Protein AF-0000000084677369 (afdb_homodimer)

pLDDT: mean 95.91, std 7.76, range [37.34, 98.88]

Radius of gyration: 26.91 Å; Cα contacts (8 Å, |Δi|>4): 347; chains: 2; bounding box: 30×86×52 Å

Solvent-accessible surface area (backbone atoms only — not comparable to full-atom values): 13510 Å² total; per-residue (Å²): 122,86,65,48,60,48,53,46,46,30,50,51,17,50,53,50,42,70,38,45,61,48,44,35,48,37,51,45,49,51,31,48,51,42,20,50,52,32,35,49,55,16,48,47,44,45,52,39,46,55,26,49,76,70,73,38,79,39,80,67,41,28,60,52,42,37,50,50,23,71,41,31,37,81,62,42,10,91,40,65,34,57,65,56,25,44,51,52,19,49,56,43,47,73,39,18,64,54,48,53,48,50,66,59,43,70,74,40,56,70,70,58,35,51,49,47,46,50,44,35,48,49,18,20,47,31,23,38,50,34,18,51,46,49,63,71,48,99,122,85,66,50,58,47,54,46,46,29,50,50,19,49,52,51,40,71,38,44,62,47,44,34,49,37,51,45,49,52,31,48,52,41,20,48,53,32,35,48,54,17,49,47,44,44,51,37,45,54,25,49,75,69,73,38,80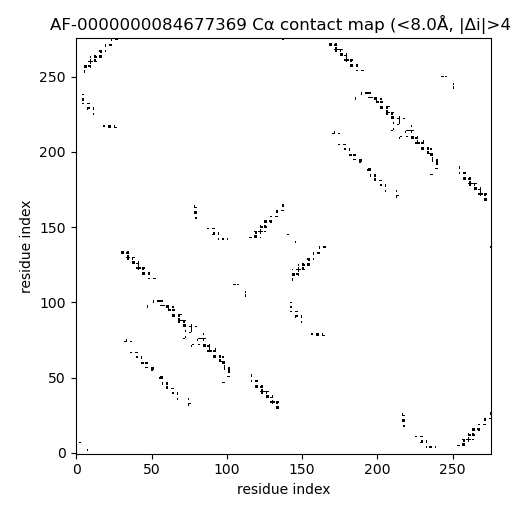,39,80,66,41,29,61,52,42,36,52,50,23,71,40,31,37,80,62,40,10,90,39,66,34,56,64,56,24,45,52,51,18,50,56,43,49,74,39,19,64,53,49,53,50,51,67,58,42,71,74,40,56,69,69,56,36,51,49,48,46,50,45,36,50,48,18,21,46,31,24,40,52,33,18,53,46,48,63,70,49,99

Structure (mmCIF, N/CA/C/O backbone):
data_AF-0000000084677369-model_v1
#
loop_
_entity.id
_entity.type
_entity.pdbx_description
1 polymer 'Chemotaxis protein'
#
loop_
_atom_site.group_PDB
_atom_site.id
_atom_site.type_symbol
_atom_site.label_atom_id
_atom_site.label_alt_id
_atom_site.label_comp_id
_atom_site.label_asym_id
_atom_site.label_entity_id
_atom_site.label_seq_id
_atom_site.pdbx_PDB_ins_code
_atom_site.Cartn_x
_atom_site.Cartn_y
_atom_site.Cartn_z
_atom_site.occupancy
_atom_site.B_iso_or_equiv
_atom_site.auth_seq_id
_atom_site.auth_comp_id
_atom_site.auth_asym_id
_atom_site.auth_atom_id
_atom_site.pdbx_PDB_model_num
ATOM 1 N N . MET A 1 1 ? 14.062 -25.891 -25.203 1 37.44 1 MET A N 1
ATOM 2 C CA . MET A 1 1 ? 13.031 -26.922 -25.281 1 37.44 1 MET A CA 1
ATOM 3 C C . MET A 1 1 ? 11.75 -26.453 -24.594 1 37.44 1 MET A C 1
ATOM 5 O O . MET A 1 1 ? 11.805 -25.672 -23.641 1 37.44 1 MET A O 1
ATOM 9 N N . PRO A 1 2 ? 10.695 -26.234 -25.297 1 44.97 2 PRO A N 1
ATOM 10 C CA . PRO A 1 2 ? 9.508 -25.547 -24.781 1 44.97 2 PRO A CA 1
ATOM 11 C C . PRO A 1 2 ? 9.227 -25.875 -23.312 1 44.97 2 PRO A C 1
ATOM 13 O O . PRO A 1 2 ? 9.133 -27.047 -22.938 1 44.97 2 PRO A O 1
ATOM 16 N N . THR A 1 3 ? 9.711 -25.125 -22.359 1 59.72 3 THR A N 1
ATOM 17 C CA . THR A 1 3 ? 9.617 -25.484 -20.938 1 59.72 3 THR A CA 1
ATOM 18 C C . THR A 1 3 ? 8.203 -25.938 -20.578 1 59.72 3 THR A C 1
ATOM 20 O O . THR A 1 3 ? 7.23 -25.297 -20.969 1 59.72 3 THR A O 1
ATOM 23 N N . GLY A 1 4 ? 8.023 -27.281 -20.469 1 88.94 4 GLY A N 1
ATOM 24 C CA . GLY A 1 4 ? 6.742 -27.906 -20.156 1 88.94 4 GLY A CA 1
ATOM 25 C C . GLY A 1 4 ? 5.93 -27.109 -19.156 1 88.94 4 GLY A C 1
ATOM 26 O O . GLY A 1 4 ? 6.465 -26.25 -18.453 1 88.94 4 GLY A O 1
ATOM 27 N N . ILE A 1 5 ? 4.676 -27.031 -19.312 1 96.62 5 ILE A N 1
ATOM 28 C CA . ILE A 1 5 ? 3.715 -26.359 -18.438 1 96.62 5 ILE A CA 1
ATOM 29 C C . ILE A 1 5 ? 4.191 -26.422 -17 1 96.62 5 ILE A C 1
ATOM 31 O O . ILE A 1 5 ? 4.23 -25.406 -16.297 1 96.62 5 ILE A O 1
ATOM 35 N N . VAL A 1 6 ? 4.73 -27.484 -16.578 1 97.06 6 VAL A N 1
ATOM 36 C CA . VAL A 1 6 ? 5.133 -27.719 -15.203 1 97.06 6 VAL A CA 1
ATOM 37 C C . VAL A 1 6 ? 6.367 -26.875 -14.867 1 97.06 6 VAL A C 1
ATOM 39 O O . VAL A 1 6 ? 6.395 -26.188 -13.852 1 97.06 6 VAL A O 1
ATOM 42 N N . ASP A 1 7 ? 7.293 -26.953 -15.75 1 96.06 7 ASP A N 1
ATOM 43 C CA . ASP A 1 7 ? 8.523 -26.203 -15.539 1 96.06 7 ASP A CA 1
ATOM 44 C C . ASP A 1 7 ? 8.258 -24.703 -15.516 1 96.06 7 ASP A C 1
ATOM 46 O O . ASP A 1 7 ? 8.852 -23.969 -14.727 1 96.06 7 ASP A O 1
ATOM 50 N N . ALA A 1 8 ? 7.422 -24.234 -16.375 1 96.56 8 ALA A N 1
ATOM 51 C CA . ALA A 1 8 ? 7.098 -22.812 -16.438 1 96.56 8 ALA A CA 1
ATOM 52 C C . ALA A 1 8 ? 6.41 -22.344 -15.164 1 96.56 8 ALA A C 1
ATOM 54 O O . ALA A 1 8 ? 6.715 -21.266 -14.656 1 96.56 8 ALA A O 1
ATOM 55 N N . LEU A 1 9 ? 5.527 -23.141 -14.641 1 98.19 9 LEU A N 1
ATOM 56 C CA . LEU A 1 9 ? 4.84 -22.781 -13.406 1 98.19 9 LEU A CA 1
ATOM 57 C C . LEU A 1 9 ? 5.816 -22.734 -12.234 1 98.19 9 LEU A C 1
ATOM 59 O O . LEU A 1 9 ? 5.75 -21.828 -11.398 1 98.19 9 LEU A O 1
ATOM 63 N N . PHE A 1 10 ? 6.684 -23.688 -12.273 1 98.12 10 PHE A N 1
ATOM 64 C CA . PHE A 1 10 ? 7.707 -23.688 -11.234 1 98.12 10 PHE A CA 1
ATOM 65 C C . PHE A 1 10 ? 8.57 -22.438 -11.328 1 98.12 10 PHE A C 1
ATOM 67 O O . PHE A 1 10 ? 8.883 -21.797 -10.312 1 98.12 10 PHE A O 1
ATOM 74 N N . LYS A 1 11 ? 8.914 -22.062 -12.508 1 97.88 11 LYS A N 1
ATOM 75 C CA . LYS A 1 11 ? 9.75 -20.875 -12.734 1 97.88 11 LYS A CA 1
ATOM 76 C C . LYS A 1 11 ? 9.047 -19.609 -12.266 1 97.88 11 LYS A C 1
ATOM 78 O O . LYS A 1 11 ? 9.656 -18.75 -11.633 1 97.88 11 LYS A O 1
ATOM 83 N N . VAL A 1 12 ? 7.801 -19.453 -12.555 1 98.19 12 VAL A N 1
ATOM 84 C CA . VAL A 1 12 ? 7.055 -18.281 -12.125 1 98.19 12 VAL A CA 1
ATOM 85 C C . VAL A 1 12 ? 6.938 -18.266 -10.602 1 98.19 12 VAL A C 1
ATOM 87 O O . VAL A 1 12 ? 7.137 -17.219 -9.969 1 98.19 12 VAL A O 1
ATOM 90 N N . GLY A 1 13 ? 6.613 -19.438 -10.016 1 98.38 13 GLY A N 1
ATOM 91 C CA . GLY A 1 13 ? 6.574 -19.531 -8.562 1 98.38 13 GLY A CA 1
ATOM 92 C C . GLY A 1 13 ? 7.891 -19.156 -7.906 1 98.38 13 GLY A C 1
ATOM 93 O O . GLY A 1 13 ? 7.91 -18.406 -6.918 1 98.38 13 GLY A O 1
ATOM 94 N N . SER A 1 14 ? 8.938 -19.641 -8.516 1 98.5 14 SER A N 1
ATOM 95 C CA . SER A 1 14 ? 10.266 -19.344 -7.992 1 98.5 14 SER A CA 1
ATOM 96 C C . SER A 1 14 ? 10.586 -17.859 -8.102 1 98.5 14 SER A C 1
ATOM 98 O O . SER A 1 14 ? 11.141 -17.266 -7.172 1 98.5 14 SER A O 1
ATOM 100 N N . ALA A 1 15 ? 10.258 -17.312 -9.18 1 98.25 15 ALA A N 1
ATOM 101 C CA . ALA A 1 15 ? 10.5 -15.883 -9.391 1 98.25 15 ALA A CA 1
ATOM 102 C C . ALA A 1 15 ? 9.742 -15.039 -8.367 1 98.25 15 ALA A C 1
ATOM 104 O O . ALA A 1 15 ? 10.297 -14.102 -7.793 1 98.25 15 ALA A O 1
ATOM 105 N N . LEU A 1 16 ? 8.523 -15.406 -8.109 1 98.31 16 LEU A N 1
ATOM 106 C CA . LEU A 1 16 ? 7.719 -14.664 -7.152 1 98.31 16 LEU A CA 1
ATOM 107 C C . LEU A 1 16 ? 8.25 -14.844 -5.738 1 98.31 16 LEU A C 1
ATOM 109 O O . LEU A 1 16 ? 8.297 -13.883 -4.961 1 98.31 16 LEU A O 1
ATOM 113 N N . PHE A 1 17 ? 8.68 -16.016 -5.469 1 98.38 17 PHE A N 1
ATOM 114 C CA . PHE A 1 17 ? 9.258 -16.25 -4.152 1 98.38 17 PHE A CA 1
ATOM 115 C C . PHE A 1 17 ? 10.523 -15.43 -3.961 1 98.38 17 PHE A C 1
ATOM 117 O O . PHE A 1 17 ? 10.758 -14.875 -2.885 1 98.38 17 PHE A O 1
ATOM 124 N N . ASP A 1 18 ? 11.273 -15.336 -5.012 1 97.88 18 ASP A N 1
ATOM 125 C CA . ASP A 1 18 ? 12.508 -14.555 -4.957 1 97.88 18 ASP A CA 1
ATOM 126 C C . ASP A 1 18 ? 12.219 -13.07 -4.789 1 97.88 18 ASP A C 1
ATOM 128 O O . ASP A 1 18 ? 13.055 -12.312 -4.285 1 97.88 18 ASP A O 1
ATOM 132 N N . LEU A 1 19 ? 11.023 -12.633 -5.184 1 97.44 19 LEU A N 1
ATOM 133 C CA . LEU A 1 19 ? 10.633 -11.227 -5.117 1 97.44 19 LEU A CA 1
ATOM 134 C C . LEU A 1 19 ? 9.969 -10.906 -3.785 1 97.44 19 LEU A C 1
ATOM 136 O O . LEU A 1 19 ? 9.461 -9.797 -3.588 1 97.44 19 LEU A O 1
ATOM 140 N N . ARG A 1 20 ? 9.961 -11.805 -2.865 1 95.5 20 ARG A N 1
ATOM 141 C CA . ARG A 1 20 ? 9.203 -11.641 -1.634 1 95.5 20 ARG A CA 1
ATOM 142 C C . ARG A 1 20 ? 9.711 -10.453 -0.825 1 95.5 20 ARG A C 1
ATOM 144 O O . ARG A 1 20 ? 8.922 -9.727 -0.213 1 95.5 20 ARG A O 1
ATOM 151 N N . ASN A 1 21 ? 11.023 -10.242 -0.908 1 94.44 21 ASN A N 1
ATOM 152 C CA . ASN A 1 21 ? 11.57 -9.094 -0.193 1 94.44 21 ASN A CA 1
ATOM 153 C C . ASN A 1 21 ? 11.195 -7.781 -0.872 1 94.44 21 ASN A C 1
ATOM 155 O O . ASN A 1 21 ? 10.914 -6.785 -0.198 1 94.44 21 ASN A O 1
ATOM 159 N N . ALA A 1 22 ? 11.242 -7.844 -2.189 1 94.88 22 ALA A N 1
ATOM 160 C CA . ALA A 1 22 ? 10.828 -6.652 -2.928 1 94.88 22 ALA A CA 1
ATOM 161 C C . ALA A 1 22 ? 9.375 -6.285 -2.607 1 94.88 22 ALA A C 1
ATOM 163 O O . ALA A 1 22 ? 9.047 -5.105 -2.484 1 94.88 22 ALA A O 1
ATOM 164 N N . LEU A 1 23 ? 8.5 -7.25 -2.443 1 96 23 LEU A N 1
ATOM 165 C CA . LEU A 1 23 ? 7.105 -7.031 -2.061 1 96 23 LEU A CA 1
ATOM 166 C C . LEU A 1 23 ? 7.02 -6.328 -0.712 1 96 23 LEU A C 1
ATOM 168 O O . LEU A 1 23 ? 6.266 -5.359 -0.56 1 96 23 LEU A O 1
ATOM 172 N N . SER A 1 24 ? 7.781 -6.762 0.201 1 94.81 24 SER A N 1
ATOM 173 C CA . SER A 1 24 ? 7.812 -6.18 1.538 1 94.81 24 SER A CA 1
ATOM 174 C C . SER A 1 24 ? 8.414 -4.777 1.514 1 94.81 24 SER A C 1
ATOM 176 O O . SER A 1 24 ? 7.906 -3.867 2.172 1 94.81 24 SER A O 1
ATOM 178 N N . GLU A 1 25 ? 9.453 -4.613 0.737 1 96.25 25 GLU A N 1
ATOM 179 C CA . GLU A 1 25 ? 10.141 -3.328 0.662 1 96.25 25 GLU A CA 1
ATOM 180 C C . GLU A 1 25 ? 9.242 -2.252 0.058 1 96.25 25 GLU A C 1
ATOM 182 O O . GLU A 1 25 ? 9.273 -1.098 0.49 1 96.25 25 GLU A O 1
ATOM 187 N N . ALA A 1 26 ? 8.492 -2.639 -0.899 1 96.5 26 ALA A N 1
ATOM 188 C CA . ALA A 1 26 ? 7.57 -1.693 -1.525 1 96.5 26 ALA A CA 1
ATOM 189 C C . ALA A 1 26 ? 6.516 -1.216 -0.532 1 96.5 26 ALA A C 1
ATOM 191 O O . ALA A 1 26 ? 6.156 -0.036 -0.516 1 96.5 26 ALA A O 1
ATOM 192 N N . ARG A 1 27 ? 6.059 -2.076 0.315 1 94.62 27 ARG A N 1
ATOM 193 C CA . ARG A 1 27 ? 5.066 -1.722 1.328 1 94.62 27 ARG A CA 1
ATOM 194 C C . ARG A 1 27 ? 5.664 -0.787 2.373 1 94.62 27 ARG A C 1
ATOM 196 O O . ARG A 1 27 ? 5.023 0.184 2.783 1 94.62 27 ARG A O 1
ATOM 203 N N . GLN A 1 28 ? 6.844 -1.047 2.732 1 95.19 28 GLN A N 1
ATOM 204 C CA . GLN A 1 28 ? 7.527 -0.19 3.695 1 95.19 28 GLN A CA 1
ATOM 205 C C . GLN A 1 28 ? 7.793 1.194 3.107 1 95.19 28 GLN A C 1
ATOM 207 O O . GLN A 1 28 ? 7.664 2.203 3.805 1 95.19 28 GLN A O 1
ATOM 212 N N . ALA A 1 29 ? 8.148 1.133 1.869 1 96.56 29 ALA A N 1
ATOM 213 C CA . ALA A 1 29 ? 8.398 2.406 1.195 1 96.56 29 ALA A CA 1
ATOM 214 C C . ALA A 1 29 ? 7.125 3.25 1.142 1 96.56 29 ALA A C 1
ATOM 216 O O . ALA A 1 29 ? 7.176 4.473 1.309 1 96.56 29 ALA A O 1
ATOM 217 N N . ARG A 1 30 ? 6.02 2.535 0.944 1 96.06 30 ARG A N 1
ATOM 218 C CA . ARG A 1 30 ? 4.738 3.236 0.918 1 96.06 30 ARG A CA 1
ATOM 219 C C . ARG A 1 30 ? 4.406 3.82 2.287 1 96.06 30 ARG A C 1
ATOM 221 O O . ARG A 1 30 ? 3.922 4.949 2.385 1 96.06 30 ARG A O 1
ATOM 228 N N . LYS A 1 31 ? 4.695 3.158 3.377 1 96.31 31 LYS A N 1
ATOM 229 C CA . LYS A 1 31 ? 4.543 3.678 4.734 1 96.31 31 LYS A CA 1
ATOM 230 C C . LYS A 1 31 ? 5.367 4.945 4.934 1 96.31 31 LYS A C 1
ATOM 232 O O . LYS A 1 31 ? 4.871 5.941 5.457 1 96.31 31 LYS A O 1
ATOM 237 N N . LYS A 1 32 ? 6.551 4.848 4.508 1 97.5 32 LYS A N 1
ATOM 238 C CA . LYS A 1 32 ? 7.469 5.969 4.676 1 97.5 32 LYS A CA 1
ATOM 239 C C . LYS A 1 32 ? 6.988 7.195 3.904 1 97.5 32 LYS A C 1
ATOM 241 O O . LYS A 1 32 ? 7.074 8.32 4.398 1 97.5 32 LYS A O 1
ATOM 246 N N . THR A 1 33 ? 6.477 6.934 2.758 1 97.69 33 THR A N 1
ATOM 247 C CA . THR A 1 33 ? 5.988 8.031 1.93 1 97.69 33 THR A CA 1
ATOM 248 C C . THR A 1 33 ? 4.836 8.758 2.617 1 97.69 33 THR A C 1
ATOM 250 O O . THR A 1 33 ? 4.805 9.984 2.654 1 97.69 33 THR A O 1
ATOM 253 N N . VAL A 1 34 ? 3.941 7.992 3.176 1 98.25 34 VAL A N 1
ATOM 254 C CA . VAL A 1 34 ? 2.791 8.57 3.865 1 98.25 34 VAL A CA 1
ATOM 255 C C . VAL A 1 34 ? 3.254 9.312 5.117 1 98.25 34 VAL A C 1
ATOM 257 O O . VAL A 1 34 ? 2.836 10.445 5.363 1 98.25 34 VAL A O 1
ATOM 260 N N . ALA A 1 35 ? 4.164 8.703 5.852 1 98.56 35 ALA A N 1
ATOM 261 C CA . ALA A 1 35 ? 4.691 9.328 7.062 1 98.56 35 ALA A CA 1
ATOM 262 C C . ALA A 1 35 ? 5.422 10.625 6.742 1 98.56 35 ALA A C 1
ATOM 264 O O . ALA A 1 35 ? 5.254 11.633 7.438 1 98.56 35 ALA A O 1
ATOM 265 N N . ASP A 1 36 ? 6.152 10.594 5.664 1 98.69 36 ASP A N 1
ATOM 266 C CA . ASP A 1 36 ? 6.887 11.781 5.246 1 98.69 36 ASP A CA 1
ATOM 267 C C . ASP A 1 36 ? 5.93 12.898 4.84 1 98.69 36 ASP A C 1
ATOM 269 O O . ASP A 1 36 ? 6.172 14.07 5.141 1 98.69 36 ASP A O 1
ATOM 273 N N . PHE A 1 37 ? 4.891 12.547 4.184 1 98.88 37 PHE A N 1
ATOM 274 C CA . PHE A 1 37 ? 3.865 13.508 3.795 1 98.88 37 PHE A CA 1
ATOM 275 C C . PHE A 1 37 ? 3.268 14.188 5.02 1 98.88 37 PHE A C 1
ATOM 277 O O . PHE A 1 37 ? 3.234 15.414 5.098 1 98.88 37 PHE A O 1
ATOM 284 N N . LEU A 1 38 ? 2.908 13.438 6.02 1 98.88 38 LEU A N 1
ATOM 285 C CA . LEU A 1 38 ? 2.318 13.969 7.242 1 98.88 38 LEU A CA 1
ATOM 286 C C . LEU A 1 38 ? 3.34 14.789 8.023 1 98.88 38 LEU A C 1
ATOM 288 O O . LEU A 1 38 ? 3.016 15.859 8.547 1 98.88 38 LEU A O 1
ATOM 292 N N . SER A 1 39 ? 4.531 14.297 8.039 1 98.88 39 SER A N 1
ATOM 293 C CA . SER A 1 39 ? 5.613 15.016 8.711 1 98.88 39 SER A CA 1
ATOM 294 C C . SER A 1 39 ? 5.895 16.359 8.031 1 98.88 39 SER A C 1
ATOM 296 O O . SER A 1 39 ? 6.258 17.328 8.703 1 98.88 39 SER A O 1
ATOM 298 N N . GLY A 1 40 ? 5.707 16.328 6.719 1 98.81 40 GLY A N 1
ATOM 299 C CA . GLY A 1 40 ? 5.895 17.578 5.98 1 98.81 40 GLY A CA 1
ATOM 300 C C . GLY A 1 40 ? 4.91 18.656 6.371 1 98.81 40 GLY A C 1
ATOM 301 O O . GLY A 1 40 ? 5.285 19.812 6.527 1 98.81 40 GLY A O 1
ATOM 302 N N . ILE A 1 41 ? 3.691 18.297 6.613 1 98.88 41 ILE A N 1
ATOM 303 C CA . ILE A 1 41 ? 2.686 19.25 7.066 1 98.88 41 ILE A CA 1
ATOM 304 C C . ILE A 1 41 ? 3.051 19.766 8.461 1 98.88 41 ILE A C 1
ATOM 306 O O . ILE A 1 41 ? 3.029 20.969 8.711 1 98.88 41 ILE A O 1
ATOM 310 N N . ALA A 1 42 ? 3.428 18.812 9.305 1 98.88 42 ALA A N 1
ATOM 311 C CA . ALA A 1 42 ? 3.83 19.172 10.664 1 98.88 42 ALA A CA 1
ATOM 312 C C . ALA A 1 42 ? 4.977 20.172 10.656 1 98.88 42 ALA A C 1
ATOM 314 O O . ALA A 1 42 ? 4.941 21.172 11.375 1 98.88 42 ALA A O 1
ATOM 315 N N . GLN A 1 43 ? 5.93 19.891 9.797 1 98.88 43 GLN A N 1
ATOM 316 C CA . GLN A 1 43 ? 7.109 20.75 9.719 1 98.88 43 GLN A CA 1
ATOM 317 C C . GLN A 1 43 ? 6.738 22.156 9.266 1 98.88 43 GLN A C 1
ATOM 319 O O . GLN A 1 43 ? 7.27 23.141 9.789 1 98.88 43 GLN A O 1
ATOM 324 N N . THR A 1 44 ? 5.879 22.25 8.305 1 98.88 44 THR A N 1
ATOM 325 C CA . THR A 1 44 ? 5.414 23.562 7.832 1 98.88 44 THR A CA 1
ATOM 326 C C . THR A 1 44 ? 4.746 24.344 8.961 1 98.88 44 THR A C 1
ATOM 328 O O . THR A 1 44 ? 5.027 25.516 9.148 1 98.88 44 THR A O 1
ATOM 331 N N . ILE A 1 45 ? 3.932 23.688 9.734 1 98.81 45 ILE A N 1
ATOM 332 C CA . ILE A 1 45 ? 3.209 24.312 10.836 1 98.81 45 ILE A CA 1
ATOM 333 C C . ILE A 1 45 ? 4.191 24.719 11.938 1 98.81 45 ILE A C 1
ATOM 335 O O . ILE A 1 45 ? 4.109 25.812 12.484 1 98.81 45 ILE A O 1
ATOM 339 N N . GLU A 1 46 ? 5.117 23.875 12.211 1 98.75 46 GLU A N 1
ATOM 340 C CA . GLU A 1 46 ? 6.125 24.125 13.234 1 98.75 46 GLU A CA 1
ATOM 341 C C . GLU A 1 46 ? 7 25.312 12.859 1 98.75 46 GLU A C 1
ATOM 343 O O . GLU A 1 46 ? 7.297 26.172 13.703 1 98.75 46 GLU A O 1
ATOM 348 N N . THR A 1 47 ? 7.398 25.297 11.617 1 98.69 47 THR A N 1
ATOM 349 C CA . THR A 1 47 ? 8.211 26.422 11.133 1 98.69 47 THR A CA 1
ATOM 350 C C . THR A 1 47 ? 7.445 27.734 11.258 1 98.69 47 THR A C 1
ATOM 352 O O . THR A 1 47 ? 8.008 28.75 11.68 1 98.69 47 THR A O 1
ATOM 355 N N . THR A 1 48 ? 6.215 27.703 10.93 1 98.62 48 THR A N 1
ATOM 356 C CA . THR A 1 48 ? 5.371 28.891 11.062 1 98.62 48 THR A CA 1
ATOM 357 C C . THR A 1 48 ? 5.293 29.328 12.516 1 98.62 48 THR A C 1
ATOM 359 O O . THR A 1 48 ? 5.535 30.5 12.82 1 98.62 48 THR A O 1
ATOM 362 N N . SER A 1 49 ? 5.012 28.406 13.359 1 98.38 49 SER A N 1
ATOM 363 C CA . SER A 1 49 ? 4.875 28.703 14.781 1 98.38 49 SER A CA 1
ATOM 364 C C . SER A 1 49 ? 6.164 29.297 15.344 1 98.38 49 SER A C 1
ATOM 366 O O . SER A 1 49 ? 6.129 30.297 16.078 1 98.38 49 SER A O 1
ATOM 368 N N . ALA A 1 50 ? 7.25 28.703 15.008 1 98.31 50 ALA A N 1
ATOM 369 C CA . ALA A 1 50 ? 8.547 29.172 15.492 1 98.31 50 ALA A CA 1
ATOM 370 C C . ALA A 1 50 ? 8.812 30.609 15.062 1 98.31 50 ALA A C 1
ATOM 372 O O . ALA A 1 50 ? 9.258 31.438 15.867 1 98.31 50 ALA A O 1
ATOM 373 N N . SER A 1 51 ? 8.562 30.859 13.812 1 98.38 51 SER A N 1
ATOM 374 C CA . SER A 1 51 ? 8.758 32.219 13.297 1 98.38 51 SER A CA 1
ATOM 375 C C . SER A 1 51 ? 7.863 33.219 14.023 1 98.38 51 SER A C 1
ATOM 377 O O . SER A 1 51 ? 8.328 34.281 14.438 1 98.38 51 SER A O 1
ATOM 379 N N . LEU A 1 52 ? 6.59 32.875 14.25 1 97.5 52 LEU A N 1
ATOM 380 C CA . LEU A 1 52 ? 5.621 33.75 14.875 1 97.5 52 LEU A CA 1
ATOM 381 C C . LEU A 1 52 ? 6 34.031 16.328 1 97.5 52 LEU A C 1
ATOM 383 O O . LEU A 1 52 ? 5.855 35.156 16.812 1 97.5 52 LEU A O 1
ATOM 387 N N . ARG A 1 53 ? 6.543 33.094 16.969 1 96.62 53 ARG A N 1
ATOM 388 C CA . ARG A 1 53 ? 6.973 33.25 18.359 1 96.62 53 ARG A CA 1
ATOM 389 C C . ARG A 1 53 ? 8.125 34.219 18.453 1 96.62 53 ARG A C 1
ATOM 391 O O . ARG A 1 53 ? 8.266 34.938 19.469 1 96.62 53 ARG A O 1
ATOM 398 N N . GLN A 1 54 ? 8.859 34.312 17.391 1 96 54 GLN A N 1
ATOM 399 C CA . GLN A 1 54 ? 10.008 35.219 17.375 1 96 54 GLN A CA 1
ATOM 400 C C . GLN A 1 54 ? 9.633 36.562 16.781 1 96 54 GLN A C 1
ATOM 402 O O . GLN A 1 54 ? 10.492 37.438 16.641 1 96 54 GLN A O 1
ATOM 407 N N . GLY A 1 55 ? 8.391 36.656 16.391 1 94.38 55 GLY A N 1
ATOM 408 C CA . GLY A 1 55 ? 7.949 37.906 15.781 1 94.38 55 GLY A CA 1
ATOM 409 C C . GLY A 1 55 ? 8.461 38.094 14.367 1 94.38 55 GLY A C 1
ATOM 410 O O . GLY A 1 55 ? 8.633 39.219 13.898 1 94.38 55 GLY A O 1
ATOM 411 N N . ILE A 1 56 ? 8.781 36.938 13.758 1 96.94 56 ILE A N 1
ATOM 412 C CA . ILE A 1 56 ? 9.312 36.969 12.398 1 96.94 56 ILE A CA 1
ATOM 413 C C . ILE A 1 56 ? 8.25 36.469 11.422 1 96.94 56 ILE A C 1
ATOM 415 O O . ILE A 1 56 ? 7.527 35.5 11.719 1 96.94 56 ILE A O 1
ATOM 419 N N . TYR A 1 57 ? 8.117 37.188 10.266 1 97.62 57 TYR A N 1
ATOM 420 C CA . TYR A 1 57 ? 7.195 36.75 9.219 1 97.62 57 TYR A CA 1
ATOM 421 C C . TYR A 1 57 ? 7.59 35.375 8.664 1 97.62 57 TYR A C 1
ATOM 423 O O . TYR A 1 57 ? 8.734 35.188 8.25 1 97.62 57 TYR A O 1
ATOM 431 N N . PRO A 1 58 ? 6.676 34.375 8.609 1 97.69 58 PRO A N 1
ATOM 432 C CA . PRO A 1 58 ? 7.004 33.031 8.172 1 97.69 58 PRO A CA 1
ATOM 433 C C . PRO A 1 58 ? 6.922 32.875 6.652 1 97.69 58 PRO A C 1
ATOM 435 O O . PRO A 1 58 ? 6.062 32.125 6.152 1 97.69 58 PRO A O 1
ATOM 438 N N . HIS A 1 59 ? 7.914 33.375 5.945 1 97.56 59 HIS A N 1
ATOM 439 C CA . HIS A 1 59 ? 7.93 33.406 4.488 1 97.56 59 HIS A CA 1
ATOM 440 C C . HIS A 1 59 ? 7.895 31.984 3.91 1 97.56 59 HIS A C 1
ATOM 442 O O . HIS A 1 59 ? 8.625 31.094 4.371 1 97.56 59 HIS A O 1
ATOM 448 N N . GLY A 1 60 ? 7.043 31.766 2.92 1 97.94 60 GLY A N 1
ATOM 449 C CA . GLY A 1 60 ? 7.078 30.562 2.102 1 97.94 60 GLY A CA 1
ATOM 450 C C . GLY A 1 60 ? 6.164 29.469 2.613 1 97.94 60 GLY A C 1
ATOM 451 O O . GLY A 1 60 ? 5.898 28.484 1.907 1 97.94 60 GLY A O 1
ATOM 452 N N . THR A 1 61 ? 5.617 29.609 3.816 1 98.38 61 THR A N 1
ATOM 453 C CA . THR A 1 61 ? 4.852 28.516 4.418 1 98.38 61 THR A CA 1
ATOM 454 C C . THR A 1 61 ? 3.465 28.422 3.785 1 98.38 61 THR A C 1
ATOM 456 O O . THR A 1 61 ? 2.85 27.359 3.793 1 98.38 61 THR A O 1
ATOM 459 N N . CYS A 1 62 ? 2.967 29.531 3.256 1 98.44 62 CYS A N 1
ATOM 460 C CA . CYS A 1 62 ? 1.721 29.469 2.5 1 98.44 62 CYS A CA 1
ATOM 461 C C . CYS A 1 62 ? 1.839 28.5 1.328 1 98.44 62 CYS A C 1
ATOM 463 O O . CYS A 1 62 ? 1.016 27.594 1.18 1 98.44 62 CYS A O 1
ATOM 465 N N . GLN A 1 63 ? 2.91 28.672 0.565 1 98.5 63 GLN A N 1
ATOM 466 C CA . GLN A 1 63 ? 3.111 27.828 -0.607 1 98.5 63 GLN A CA 1
ATOM 467 C C . GLN A 1 63 ? 3.318 26.375 -0.205 1 98.5 63 GLN A C 1
ATOM 469 O O . GLN A 1 63 ? 2.828 25.469 -0.878 1 98.5 63 GLN A O 1
ATOM 474 N N . GLU A 1 64 ? 4.023 26.125 0.845 1 98.69 64 GLU A N 1
ATOM 475 C CA . GLU A 1 64 ? 4.246 24.766 1.324 1 98.69 64 GLU A CA 1
ATOM 476 C C . GLU A 1 64 ? 2.934 24.094 1.722 1 98.69 64 GLU A C 1
ATOM 478 O O . GLU A 1 64 ? 2.672 22.953 1.336 1 98.69 64 GLU A O 1
ATOM 483 N N . LEU A 1 65 ? 2.123 24.844 2.484 1 98.62 65 LEU A N 1
ATOM 484 C CA . LEU A 1 65 ? 0.859 24.281 2.939 1 98.62 65 LEU A CA 1
ATOM 485 C C . LEU A 1 65 ? -0.06 23.984 1.759 1 98.62 65 LEU A C 1
ATOM 487 O O . LEU A 1 65 ? -0.719 22.953 1.725 1 98.62 65 LEU A O 1
ATOM 491 N N . LEU A 1 66 ? -0.077 24.875 0.854 1 98.56 66 LEU A N 1
ATOM 492 C CA . LEU A 1 66 ? -0.879 24.672 -0.347 1 98.56 66 LEU A CA 1
ATOM 493 C C . LEU A 1 66 ? -0.404 23.438 -1.113 1 98.56 66 LEU A C 1
ATOM 495 O O . LEU A 1 66 ? -1.219 22.641 -1.582 1 98.56 66 LEU A O 1
ATOM 499 N N . ALA A 1 67 ? 0.882 23.234 -1.259 1 98.75 67 ALA A N 1
ATOM 500 C CA . ALA A 1 67 ? 1.445 22.062 -1.937 1 98.75 67 ALA A CA 1
ATOM 501 C C . ALA A 1 67 ? 1.038 20.781 -1.235 1 98.75 67 ALA A C 1
ATOM 503 O O . ALA A 1 67 ? 0.703 19.781 -1.891 1 98.75 67 ALA A O 1
ATOM 504 N N . HIS A 1 68 ? 1.082 20.797 0.071 1 98.69 68 HIS A N 1
ATOM 505 C CA . HIS A 1 68 ? 0.657 19.625 0.824 1 98.69 68 HIS A CA 1
ATOM 506 C C . HIS A 1 68 ? -0.818 19.328 0.586 1 98.69 68 HIS A C 1
ATOM 508 O O . HIS A 1 68 ? -1.197 18.156 0.406 1 98.69 68 HIS A O 1
ATOM 514 N N . ALA A 1 69 ? -1.615 20.375 0.634 1 98.69 69 ALA A N 1
ATOM 515 C CA . ALA A 1 69 ? -3.041 20.188 0.385 1 98.69 69 ALA A CA 1
ATOM 516 C C . ALA A 1 69 ? -3.281 19.562 -0.986 1 98.69 69 ALA A C 1
ATOM 518 O O . ALA A 1 69 ? -4.066 18.625 -1.118 1 98.69 69 ALA A O 1
ATOM 519 N N . ASP A 1 70 ? -2.555 20.031 -1.943 1 98.62 70 ASP A N 1
ATOM 520 C CA . ASP A 1 70 ? -2.701 19.547 -3.316 1 98.62 70 ASP A CA 1
ATOM 521 C C . ASP A 1 70 ? -2.244 18.094 -3.449 1 98.62 70 ASP A C 1
ATOM 523 O O . ASP A 1 70 ? -2.717 17.375 -4.324 1 98.62 70 ASP A O 1
ATOM 527 N N . HIS A 1 71 ? -1.389 17.719 -2.594 1 98.62 71 HIS A N 1
ATOM 528 C CA . HIS A 1 71 ? -0.799 16.391 -2.689 1 98.62 71 HIS A CA 1
ATOM 529 C C . HIS A 1 71 ? -1.57 15.383 -1.842 1 98.62 71 HIS A C 1
ATOM 531 O O . HIS A 1 71 ? -1.3 14.18 -1.897 1 98.62 71 HIS A O 1
ATOM 537 N N . MET A 1 72 ? -2.504 15.836 -1.059 1 98.69 72 MET A N 1
ATOM 538 C CA . MET A 1 72 ? -3.121 15.031 -0.012 1 98.69 72 MET A CA 1
ATOM 539 C C . MET A 1 72 ? -3.846 13.828 -0.61 1 98.69 72 MET A C 1
ATOM 541 O O . MET A 1 72 ? -3.674 12.695 -0.147 1 98.69 72 MET A O 1
ATOM 545 N N . VAL A 1 73 ? -4.609 14.023 -1.637 1 98.69 73 VAL A N 1
ATOM 546 C CA . VAL A 1 73 ? -5.387 12.93 -2.215 1 98.69 73 VAL A CA 1
ATOM 547 C C . VAL A 1 73 ? -4.445 11.867 -2.779 1 98.69 73 VAL A C 1
ATOM 549 O O . VAL A 1 73 ? -4.656 10.672 -2.568 1 98.69 73 VAL A O 1
ATOM 552 N N . LYS A 1 74 ? -3.369 12.281 -3.434 1 97.88 74 LYS A N 1
ATOM 553 C CA . LYS A 1 74 ? -2.377 11.344 -3.957 1 97.88 74 LYS A CA 1
ATOM 554 C C . LYS A 1 74 ? -1.681 10.594 -2.826 1 97.88 74 LYS A C 1
ATOM 556 O O . LYS A 1 74 ? -1.376 9.406 -2.959 1 97.88 74 LYS A O 1
ATOM 561 N N . ALA A 1 75 ? -1.485 11.234 -1.716 1 98.12 75 ALA A N 1
ATOM 562 C CA . ALA A 1 75 ? -0.693 10.68 -0.621 1 98.12 75 ALA A CA 1
ATOM 563 C C . ALA A 1 75 ? -1.5 9.656 0.177 1 98.12 75 ALA A C 1
ATOM 565 O O . ALA A 1 75 ? -0.968 8.625 0.597 1 98.12 75 ALA A O 1
ATOM 566 N N . ILE A 1 76 ? -2.855 9.945 0.352 1 98.31 76 ILE A N 1
ATOM 567 C CA . ILE A 1 76 ? -3.498 9.055 1.316 1 98.31 76 ILE A CA 1
ATOM 568 C C . ILE A 1 76 ? -4.867 8.633 0.793 1 98.31 76 ILE A C 1
ATOM 570 O O . ILE A 1 76 ? -5.594 7.895 1.466 1 98.31 76 ILE A O 1
ATOM 574 N N . GLY A 1 77 ? -5.258 9.07 -0.407 1 98.19 77 GLY A N 1
ATOM 575 C CA . GLY A 1 77 ? -6.582 8.781 -0.936 1 98.19 77 GLY A CA 1
ATOM 576 C C . GLY A 1 77 ? -6.887 7.297 -1.022 1 98.19 77 GLY A C 1
ATOM 577 O O . GLY A 1 77 ? -8.008 6.871 -0.749 1 98.19 77 GLY A O 1
ATOM 578 N N . ASP A 1 78 ? -5.848 6.496 -1.382 1 95.31 78 ASP A N 1
ATOM 579 C CA . ASP A 1 78 ? -6.047 5.059 -1.528 1 95.31 78 ASP A CA 1
ATOM 580 C C . ASP A 1 78 ? -6.188 4.383 -0.166 1 95.31 78 ASP A C 1
ATOM 582 O O . ASP A 1 78 ? -6.656 3.244 -0.077 1 95.31 78 ASP A O 1
ATOM 586 N N . LEU A 1 79 ? -5.852 5.047 0.851 1 96.75 79 LEU A N 1
ATOM 587 C CA . LEU A 1 79 ? -5.84 4.445 2.178 1 96.75 79 LEU A CA 1
ATOM 588 C C . LEU A 1 79 ? -7.098 4.816 2.955 1 96.75 79 LEU A C 1
ATOM 590 O O . LEU A 1 79 ? -7.672 3.98 3.654 1 96.75 79 LEU A O 1
ATOM 594 N N . VAL A 1 80 ? -7.559 6.086 2.795 1 97.75 80 VAL A N 1
ATOM 595 C CA . VAL A 1 80 ? -8.664 6.52 3.639 1 97.75 80 VAL A CA 1
ATOM 596 C C . VAL A 1 80 ? -9.906 6.754 2.781 1 97.75 80 VAL A C 1
ATOM 598 O O . VAL A 1 80 ? -10.992 7.02 3.307 1 97.75 80 VAL A O 1
ATOM 601 N N . GLY A 1 81 ? -9.758 6.605 1.495 1 97.25 81 GLY A N 1
ATOM 602 C CA . GLY A 1 81 ? -10.82 6.926 0.556 1 97.25 81 GLY A CA 1
ATOM 603 C C . GLY A 1 81 ? -10.648 8.281 -0.099 1 97.25 81 GLY A C 1
ATOM 604 O O . GLY A 1 81 ? -10.258 9.25 0.557 1 97.25 81 GLY A O 1
ATOM 605 N N . GLU A 1 82 ? -10.977 8.391 -1.408 1 97.88 82 GLU A N 1
ATOM 606 C CA . GLU A 1 82 ? -10.789 9.609 -2.195 1 97.88 82 GLU A CA 1
ATOM 607 C C . GLU A 1 82 ? -11.641 10.75 -1.661 1 97.88 82 GLU A C 1
ATOM 609 O O . GLU A 1 82 ? -11.195 11.898 -1.607 1 97.88 82 GLU A O 1
ATOM 614 N N . THR A 1 83 ? -12.781 10.43 -1.208 1 98.19 83 THR A N 1
ATOM 615 C CA . THR A 1 83 ? -13.695 11.461 -0.726 1 98.19 83 THR A CA 1
ATOM 616 C C . THR A 1 83 ? -13.18 12.078 0.568 1 98.19 83 THR A C 1
ATOM 618 O O . THR A 1 83 ? -13.102 13.305 0.687 1 98.19 83 THR A O 1
ATOM 621 N N . GLU A 1 84 ? -12.844 11.219 1.476 1 97.81 84 GLU A N 1
ATOM 622 C CA . GLU A 1 84 ? -12.312 11.695 2.748 1 97.81 84 GLU A CA 1
ATOM 623 C C . GLU A 1 84 ? -11.039 12.516 2.543 1 97.81 84 GLU A C 1
ATOM 625 O O . GLU A 1 84 ? -10.898 13.602 3.113 1 97.81 84 GLU A O 1
ATOM 630 N N . ALA A 1 85 ? -10.156 12.055 1.711 1 98.5 85 ALA A N 1
ATOM 631 C CA . ALA A 1 85 ? -8.898 12.75 1.438 1 98.5 85 ALA A CA 1
ATOM 632 C C . ALA A 1 85 ? -9.156 14.109 0.786 1 98.5 85 ALA A C 1
ATOM 634 O O . ALA A 1 85 ? -8.492 15.094 1.107 1 98.5 85 ALA A O 1
ATOM 635 N N . THR A 1 86 ? -10.109 14.117 -0.075 1 98.69 86 THR A N 1
ATOM 636 C CA . THR A 1 86 ? -10.461 15.359 -0.761 1 98.69 86 THR A CA 1
ATOM 637 C C . THR A 1 86 ? -11.023 16.375 0.222 1 98.69 86 THR A C 1
ATOM 639 O O . THR A 1 86 ? -10.695 17.562 0.148 1 98.69 86 THR A O 1
ATOM 642 N N . ASP A 1 87 ? -11.828 15.914 1.109 1 98.44 87 ASP A N 1
ATOM 643 C CA . ASP A 1 87 ? -12.383 16.812 2.125 1 98.44 87 ASP A CA 1
ATOM 644 C C . ASP A 1 87 ? -11.289 17.406 3 1 98.44 87 ASP A C 1
ATOM 646 O O . ASP A 1 87 ? -11.258 18.609 3.234 1 98.44 87 ASP A O 1
ATOM 650 N N . LEU A 1 88 ? -10.383 16.578 3.41 1 98.38 88 LEU A N 1
ATOM 651 C CA . LEU A 1 88 ? -9.273 17.047 4.234 1 98.38 88 LEU A CA 1
ATOM 652 C C . LEU A 1 88 ? -8.391 18.016 3.459 1 98.38 88 LEU A C 1
ATOM 654 O O . LEU A 1 88 ? -7.957 19.031 4 1 98.38 88 LEU A O 1
ATOM 658 N N . ALA A 1 89 ? -8.141 17.688 2.197 1 98.62 89 ALA A N 1
ATOM 659 C CA . ALA A 1 89 ? -7.359 18.562 1.328 1 98.62 89 ALA A CA 1
ATOM 660 C C . ALA A 1 89 ? -8.023 19.938 1.206 1 98.62 89 ALA A C 1
ATOM 662 O O . ALA A 1 89 ? -7.348 20.969 1.297 1 98.62 89 ALA A O 1
ATOM 663 N N . SER A 1 90 ? -9.297 19.922 1.067 1 98.5 90 SER A N 1
ATOM 664 C CA . SER A 1 90 ? -1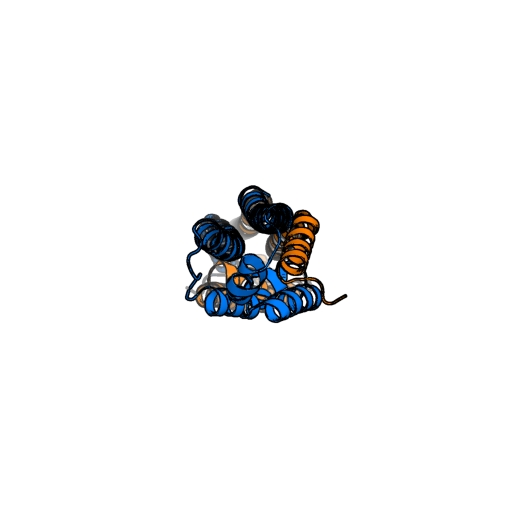0.055 21.156 0.923 1 98.5 90 SER A CA 1
ATOM 665 C C . SER A 1 90 ? -9.984 22 2.191 1 98.5 90 SER A C 1
ATOM 667 O O . SER A 1 90 ? -9.828 23.219 2.125 1 98.5 90 SER A O 1
ATOM 669 N N . GLN A 1 91 ? -10.086 21.359 3.26 1 98 91 GLN A N 1
ATOM 670 C CA . GLN A 1 91 ? -9.992 22.062 4.531 1 98 91 GLN A CA 1
ATOM 671 C C . GLN A 1 91 ? -8.617 22.719 4.695 1 98 91 GLN A C 1
ATOM 673 O O . GLN A 1 91 ? -8.516 23.859 5.152 1 98 91 GLN A O 1
ATOM 678 N N . LEU A 1 92 ? -7.605 22 4.324 1 97.81 92 LEU A N 1
ATOM 679 C CA . LEU A 1 92 ? -6.262 22.562 4.391 1 97.81 92 LEU A CA 1
ATOM 680 C C . LEU A 1 92 ? -6.105 23.719 3.41 1 97.81 92 LEU A C 1
ATOM 682 O O . LEU A 1 92 ? -5.488 24.734 3.734 1 97.81 92 LEU A O 1
ATOM 686 N N . LYS A 1 93 ? -6.668 23.594 2.271 1 97.69 93 LYS A N 1
ATOM 687 C CA . LYS A 1 93 ? -6.586 24.625 1.239 1 97.69 93 LYS A CA 1
ATOM 688 C C . LYS A 1 93 ? -7.273 25.906 1.688 1 97.69 93 LYS A C 1
ATOM 690 O O . LYS A 1 93 ? -6.855 27 1.316 1 97.69 93 LYS A O 1
ATOM 695 N N . GLU A 1 94 ? -8.227 25.75 2.502 1 96.25 94 GLU A N 1
ATOM 696 C CA . GLU A 1 94 ? -8.969 26.922 2.994 1 96.25 94 GLU A CA 1
ATOM 697 C C . GLU A 1 94 ? -8.086 27.781 3.893 1 96.25 94 GLU A C 1
ATOM 699 O O . GLU A 1 94 ? -8.336 28.984 4.035 1 96.25 94 GLU A O 1
ATOM 704 N N . VAL A 1 95 ? -7.133 27.141 4.414 1 95.88 95 VAL A N 1
ATOM 705 C CA . VAL A 1 95 ? -6.328 27.891 5.379 1 95.88 95 VAL A CA 1
ATOM 706 C C . VAL A 1 95 ? -4.883 27.969 4.898 1 95.88 95 VAL A C 1
ATOM 708 O O . VAL A 1 95 ? -3.957 28.094 5.703 1 95.88 95 VAL A O 1
ATOM 711 N N . TRP A 1 96 ? -4.664 27.859 3.604 1 96.06 96 TRP A N 1
ATOM 712 C CA . TRP A 1 96 ? -3.324 27.812 3.033 1 96.06 96 TRP A CA 1
ATOM 713 C C . TRP A 1 96 ? -2.561 29.094 3.334 1 96.06 96 TRP A C 1
ATOM 715 O O . TRP A 1 96 ? -1.328 29.094 3.383 1 96.06 96 TRP A O 1
ATOM 725 N N . GLN A 1 97 ? -3.297 30.188 3.572 1 97.19 97 GLN A N 1
ATOM 726 C CA . GLN A 1 97 ? -2.652 31.453 3.865 1 97.19 97 GLN A CA 1
ATOM 727 C C . GLN A 1 97 ? -2.283 31.562 5.34 1 97.19 97 GLN A C 1
ATOM 729 O O . GLN A 1 97 ? -2.682 32.5 6.02 1 97.19 97 GLN A O 1
ATOM 734 N N . ILE A 1 98 ? -1.422 30.641 5.73 1 98.12 98 ILE A N 1
ATOM 735 C CA . ILE A 1 98 ? -1.065 30.516 7.137 1 98.12 98 ILE A CA 1
ATOM 736 C C . ILE A 1 98 ? -0.199 31.688 7.57 1 98.12 98 ILE A C 1
ATOM 738 O O . ILE A 1 98 ? -0.177 32.062 8.75 1 98.12 98 ILE A O 1
ATOM 742 N N . GLU A 1 99 ? 0.392 32.406 6.684 1 97.94 99 GLU A N 1
ATOM 743 C CA . GLU A 1 99 ? 1.257 33.531 6.988 1 97.94 99 GLU A CA 1
ATOM 744 C C . GLU A 1 99 ? 0.448 34.719 7.496 1 97.94 99 GLU A C 1
ATOM 746 O O . GLU A 1 99 ? 0.993 35.625 8.133 1 97.94 99 GLU A O 1
ATOM 751 N N . GLN A 1 100 ? -0.804 34.719 7.289 1 96.75 100 GLN A N 1
ATOM 752 C CA . GLN A 1 100 ? -1.685 35.75 7.766 1 96.75 100 GLN A CA 1
ATOM 753 C C . GLN A 1 100 ? -1.709 35.812 9.289 1 96.75 100 GLN A C 1
ATOM 755 O O . GLN A 1 100 ? -2.096 36.812 9.883 1 96.75 100 GLN A O 1
ATOM 760 N N . LEU A 1 101 ? -1.329 34.75 9.836 1 97 101 LEU A N 1
ATOM 761 C CA . LEU A 1 101 ? -1.297 34.688 11.289 1 97 101 LEU A CA 1
ATOM 762 C C . LEU A 1 101 ? -0.348 35.75 11.852 1 97 101 LEU A C 1
ATOM 764 O O . LEU A 1 101 ? -0.531 36.219 12.969 1 97 101 LEU A O 1
ATOM 768 N N . TYR A 1 102 ? 0.621 36.094 11.055 1 96.88 102 TYR A N 1
ATOM 769 C CA . TYR A 1 102 ? 1.557 37.125 11.516 1 96.88 102 TYR A CA 1
ATOM 770 C C . TYR A 1 102 ? 0.825 38.406 11.875 1 96.88 102 TYR A C 1
ATOM 772 O O . TYR A 1 102 ? 0.987 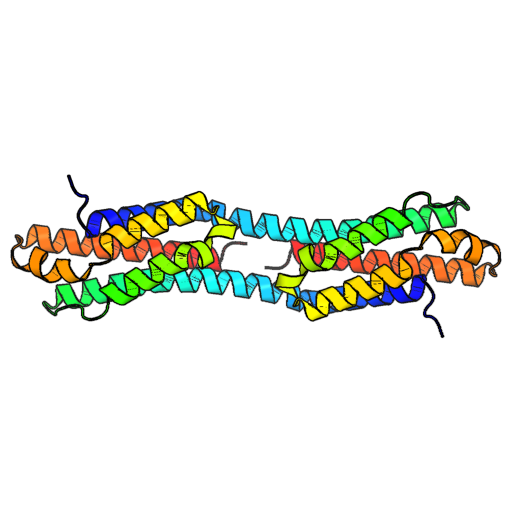38.938 12.977 1 96.88 102 TYR A O 1
ATOM 780 N N . GLY A 1 103 ? 0.016 38.938 10.953 1 95 103 GLY A N 1
ATOM 781 C CA . GLY A 1 103 ? -0.742 40.125 11.219 1 95 103 GLY A CA 1
ATOM 782 C C . GLY A 1 103 ? -1.794 39.969 12.297 1 95 103 GLY A C 1
ATOM 783 O O . GLY A 1 103 ? -1.967 40.844 13.148 1 95 103 GLY A O 1
ATOM 784 N N . GLN A 1 104 ? -2.393 38.844 12.305 1 93.44 104 GLN A N 1
ATOM 785 C CA . GLN A 1 104 ? -3.471 38.562 13.25 1 93.44 104 GLN A CA 1
ATOM 786 C C . GLN A 1 104 ? -2.949 38.5 14.68 1 93.44 104 GLN A C 1
ATOM 788 O O . GLN A 1 104 ? -3.609 39 15.602 1 93.44 104 GLN A O 1
ATOM 793 N N . LEU A 1 105 ? -1.779 38 14.859 1 94 105 LEU A N 1
ATOM 794 C CA . LEU A 1 105 ? -1.269 37.781 16.203 1 94 105 LEU A CA 1
ATOM 795 C C . LEU A 1 105 ? -0.532 39.031 16.719 1 94 105 LEU A C 1
ATOM 797 O O . LEU A 1 105 ? -0.362 39.188 17.922 1 94 105 LEU A O 1
ATOM 801 N N . GLN A 1 106 ? -0.1 39.844 15.875 1 90.38 106 GLN A N 1
ATOM 802 C CA . GLN A 1 106 ? 0.554 41.094 16.297 1 90.38 106 GLN A CA 1
ATOM 803 C C . GLN A 1 106 ? -0.419 42 17.031 1 90.38 106 GLN A C 1
ATOM 805 O O . GLN A 1 106 ? -0.026 42.719 17.953 1 90.38 106 GLN A O 1
ATOM 810 N N . SER A 1 107 ? -1.67 41.875 16.609 1 87.81 107 SER A N 1
ATOM 811 C CA . SER A 1 107 ? -2.67 42.781 17.203 1 87.81 107 SER A CA 1
ATOM 812 C C . SER A 1 107 ? -3.402 42.094 18.359 1 87.81 107 SER A C 1
ATOM 814 O O . SER A 1 107 ? -4.262 42.719 18.984 1 87.81 107 SER A O 1
ATOM 816 N N . ALA A 1 108 ? -3.104 40.906 18.578 1 90.5 108 ALA A N 1
ATOM 817 C CA . ALA A 1 108 ? -3.816 40.125 19.594 1 90.5 108 ALA A CA 1
ATOM 818 C C . ALA A 1 108 ? -3.232 40.344 20.984 1 90.5 108 ALA A C 1
ATOM 820 O O . ALA A 1 108 ? -2.066 40.719 21.109 1 90.5 108 ALA A O 1
ATOM 821 N N . ALA A 1 109 ? -4.176 40.188 22 1 94.31 109 ALA A N 1
ATOM 822 C CA . ALA A 1 109 ? -3.686 40.188 23.391 1 94.31 109 ALA A CA 1
ATOM 823 C C . ALA A 1 109 ? -2.664 39.094 23.594 1 94.31 109 ALA A C 1
ATOM 825 O O . ALA A 1 109 ? -2.756 38.031 22.984 1 94.31 109 ALA A O 1
ATOM 826 N N . PRO A 1 110 ? -1.696 39.312 24.469 1 92.44 110 PRO A N 1
ATOM 827 C CA . PRO A 1 110 ? -0.639 38.344 24.688 1 92.44 110 PRO A CA 1
ATOM 828 C C . PRO A 1 110 ? -1.187 36.938 25.031 1 92.44 110 PRO A C 1
ATOM 830 O O . PRO A 1 110 ? -0.67 35.938 24.547 1 92.44 110 PRO A O 1
ATOM 833 N N . GLU A 1 111 ? -2.164 36.844 25.797 1 93.31 111 GLU A N 1
ATOM 834 C CA . GLU A 1 111 ? -2.732 35.562 26.203 1 93.31 111 GLU A CA 1
ATOM 835 C C . GLU A 1 111 ? -3.33 34.844 25 1 93.31 111 GLU A C 1
ATOM 837 O O . GLU A 1 111 ? -3.197 33.625 24.891 1 93.31 111 GLU A O 1
ATOM 842 N N . ASP A 1 112 ? -3.994 35.594 24.172 1 93.25 112 ASP A N 1
ATOM 843 C CA . ASP A 1 112 ? -4.605 35 22.984 1 93.25 112 ASP A CA 1
ATOM 844 C C . ASP A 1 112 ? -3.539 34.562 21.984 1 93.25 112 ASP A C 1
ATOM 846 O O . ASP A 1 112 ? -3.691 33.531 21.328 1 93.25 112 ASP A O 1
ATOM 850 N N . LYS A 1 113 ? -2.518 35.375 21.875 1 94.5 113 LYS A N 1
ATOM 851 C CA . LYS A 1 113 ? -1.391 35 21.031 1 94.5 113 LYS A CA 1
ATOM 852 C C . LYS A 1 113 ? -0.771 33.688 21.484 1 94.5 113 LYS A C 1
ATOM 854 O O . LYS A 1 113 ? -0.557 32.781 20.672 1 94.5 113 LYS A O 1
ATOM 859 N N . HIS A 1 114 ? -0.538 33.562 22.75 1 94.81 114 HIS A N 1
ATOM 860 C CA . HIS A 1 114 ? 0.065 32.344 23.281 1 94.81 114 HIS A CA 1
ATOM 861 C C . HIS A 1 114 ? -0.839 31.125 23.062 1 94.81 114 HIS A C 1
ATOM 863 O O . HIS A 1 114 ? -0.367 30.062 22.688 1 94.81 114 HIS A O 1
ATOM 869 N N . ARG A 1 115 ? -2.033 31.344 23.281 1 96 115 ARG A N 1
ATOM 870 C CA . ARG A 1 115 ? -2.988 30.25 23.109 1 96 115 ARG A CA 1
ATOM 871 C C . ARG A 1 115 ? -3.029 29.781 21.656 1 96 115 ARG A C 1
ATOM 873 O O . ARG A 1 115 ? -3.055 28.578 21.391 1 96 115 ARG A O 1
ATOM 880 N N . SER A 1 116 ? -3.08 30.719 20.812 1 96.38 116 SER A N 1
ATOM 881 C CA . SER A 1 116 ? -3.113 30.391 19.391 1 96.38 116 SER A CA 1
ATOM 882 C C . SER A 1 116 ? -1.868 29.625 18.969 1 96.38 116 SER A C 1
ATOM 884 O O . SER A 1 116 ? -1.964 28.609 18.266 1 96.38 116 SER A O 1
ATOM 886 N N . LEU A 1 117 ? -0.791 30.047 19.422 1 97.62 117 LEU A N 1
ATOM 887 C CA . LEU A 1 117 ? 0.463 29.391 19.047 1 97.62 117 LEU A CA 1
ATOM 888 C C . LEU A 1 117 ? 0.575 28.016 19.688 1 97.62 117 LEU A C 1
ATOM 890 O O . LEU A 1 117 ? 1.095 27.078 19.078 1 97.62 117 LEU A O 1
ATOM 894 N N . ASP A 1 118 ? 0.102 27.906 20.875 1 97.75 118 ASP A N 1
ATOM 895 C CA . ASP A 1 118 ? 0.07 26.594 21.5 1 97.75 118 ASP A CA 1
ATOM 896 C C . ASP A 1 118 ? -0.801 25.625 20.719 1 97.75 118 ASP A C 1
ATOM 898 O O . ASP A 1 118 ? -0.425 24.453 20.516 1 97.75 118 ASP A O 1
ATOM 902 N N . THR A 1 119 ? -1.965 26.094 20.328 1 97.94 119 THR A N 1
ATOM 903 C CA . THR A 1 119 ? -2.867 25.266 19.547 1 97.94 119 THR A CA 1
ATOM 904 C C . THR A 1 119 ? -2.24 24.891 18.203 1 97.94 119 THR A C 1
ATOM 906 O O . THR A 1 119 ? -2.42 23.781 17.719 1 97.94 119 THR A O 1
ATOM 909 N N . LEU A 1 120 ? -1.573 25.828 17.656 1 98.12 120 LEU A N 1
ATOM 910 C CA . LEU A 1 120 ? -0.861 25.562 16.406 1 98.12 120 LEU A CA 1
ATOM 911 C C . LEU A 1 120 ? 0.172 24.453 16.594 1 98.12 120 LEU A C 1
ATOM 913 O O . LEU A 1 120 ? 0.261 23.547 15.773 1 98.12 120 LEU A O 1
ATOM 917 N N . ASP A 1 121 ? 0.89 24.531 17.609 1 98.44 121 ASP A N 1
ATOM 918 C CA . ASP A 1 121 ? 1.87 23.484 17.922 1 98.44 121 ASP A CA 1
ATOM 919 C C . ASP A 1 121 ? 1.19 22.141 18.156 1 98.44 121 ASP A C 1
ATOM 921 O O . ASP A 1 121 ? 1.72 21.094 17.766 1 98.44 121 ASP A O 1
ATOM 925 N N . GLN A 1 122 ? 0.1 22.172 18.812 1 98.44 122 GLN A N 1
ATOM 926 C CA . GLN A 1 122 ? -0.656 20.938 19.016 1 98.44 122 GLN A CA 1
ATOM 927 C C . GLN A 1 122 ? -1.099 20.344 17.688 1 98.44 122 GLN A C 1
ATOM 929 O O . GLN A 1 122 ? -1.063 19.125 17.516 1 98.44 122 GLN A O 1
ATOM 934 N N . ALA A 1 123 ? -1.551 21.156 16.812 1 98.5 123 ALA A N 1
ATOM 935 C CA . ALA A 1 123 ? -1.912 20.672 15.477 1 98.5 123 ALA A CA 1
ATOM 936 C C . ALA A 1 123 ? -0.738 19.953 14.82 1 98.5 123 ALA A C 1
ATOM 938 O O . ALA A 1 123 ? -0.886 18.828 14.32 1 98.5 123 ALA A O 1
ATOM 939 N N . ALA A 1 124 ? 0.426 20.609 14.828 1 98.81 124 ALA A N 1
ATOM 940 C CA . ALA A 1 124 ? 1.62 19.969 14.273 1 98.81 124 ALA A CA 1
ATOM 941 C C . ALA A 1 124 ? 1.885 18.625 14.945 1 98.81 124 ALA A C 1
ATOM 943 O O . ALA A 1 124 ? 2.23 17.641 14.273 1 98.81 124 ALA A O 1
ATOM 944 N N . GLY A 1 125 ? 1.699 18.625 16.219 1 98.81 125 GLY A N 1
ATOM 945 C CA . GLY A 1 125 ? 1.899 17.406 16.969 1 98.81 125 GLY A CA 1
ATOM 946 C C . GLY A 1 125 ? 1 16.266 16.516 1 98.81 125 GLY A C 1
ATOM 947 O O . GLY A 1 125 ? 1.421 15.109 16.484 1 98.81 125 GLY A O 1
ATOM 948 N N . LEU A 1 126 ? -0.216 16.578 16.203 1 98.75 126 LEU A N 1
ATOM 949 C CA . LEU A 1 126 ? -1.149 15.555 15.742 1 98.75 126 LEU A CA 1
ATOM 950 C C . LEU A 1 126 ? -0.685 14.953 14.414 1 98.75 126 LEU A C 1
ATOM 952 O O . LEU A 1 126 ? -0.755 13.742 14.219 1 98.75 126 LEU A O 1
ATOM 956 N N . PHE A 1 127 ? -0.203 15.797 13.492 1 98.81 127 PHE A N 1
ATOM 957 C CA . PHE A 1 127 ? 0.338 15.297 12.234 1 98.81 127 PHE A CA 1
ATOM 958 C C . PHE A 1 127 ? 1.544 14.398 12.484 1 98.81 127 PHE A C 1
ATOM 960 O O . PHE A 1 127 ? 1.66 13.328 11.883 1 98.81 127 PHE A O 1
ATOM 967 N N . ARG A 1 128 ? 2.443 14.82 13.445 1 98.75 128 ARG A N 1
ATOM 968 C CA . ARG A 1 128 ? 3.625 14.023 13.758 1 98.75 128 ARG A CA 1
ATOM 969 C C . ARG A 1 128 ? 3.232 12.688 14.383 1 98.75 128 ARG A C 1
ATOM 971 O O . ARG A 1 128 ? 3.826 11.656 14.062 1 98.75 128 ARG A O 1
ATOM 978 N N . ALA A 1 129 ? 2.293 12.766 15.273 1 98.69 129 ALA A N 1
ATOM 979 C CA . ALA A 1 129 ? 1.849 11.539 15.93 1 98.69 129 ALA A CA 1
ATOM 980 C C . ALA A 1 129 ? 1.274 10.555 14.922 1 98.69 129 ALA A C 1
ATOM 982 O O . ALA A 1 129 ? 1.536 9.352 14.992 1 98.69 129 ALA A O 1
ATOM 983 N N . THR A 1 130 ? 0.503 11.039 14.031 1 98.62 130 THR A N 1
ATOM 984 C CA . THR A 1 130 ? -0.064 10.172 13 1 98.62 130 THR A CA 1
ATOM 985 C C . THR A 1 130 ? 1.036 9.578 12.125 1 98.62 130 THR A C 1
ATOM 987 O O . THR A 1 130 ? 1.013 8.391 11.812 1 98.62 130 THR A O 1
ATOM 990 N N . ALA A 1 131 ? 2.008 10.414 11.711 1 98.5 131 ALA A N 1
ATOM 991 C CA . ALA A 1 131 ? 3.139 9.938 10.922 1 98.5 131 ALA A CA 1
ATOM 992 C C . ALA A 1 131 ? 3.865 8.805 11.641 1 98.5 131 ALA A C 1
ATOM 994 O O . ALA A 1 131 ? 4.164 7.77 11.031 1 98.5 131 ALA A O 1
ATOM 995 N N . ALA A 1 132 ? 4.105 9.031 12.914 1 98.38 132 ALA A N 1
ATOM 996 C CA . ALA A 1 132 ? 4.789 8.016 13.711 1 98.38 132 ALA A CA 1
ATOM 997 C C . ALA A 1 132 ? 3.979 6.727 13.766 1 98.38 132 ALA A C 1
ATOM 999 O O . ALA A 1 132 ? 4.531 5.629 13.656 1 98.38 132 ALA A O 1
ATOM 1000 N N . PHE A 1 133 ? 2.725 6.895 13.984 1 97.88 133 PHE A N 1
ATOM 1001 C CA . PHE A 1 133 ? 1.835 5.742 14.031 1 97.88 133 PHE A CA 1
ATOM 1002 C C . PHE A 1 133 ? 1.915 4.941 12.734 1 97.88 133 PHE A C 1
ATOM 1004 O O . PHE A 1 133 ? 2.008 3.715 12.766 1 97.88 133 PHE A O 1
ATOM 1011 N N . VAL A 1 134 ? 1.902 5.609 11.586 1 96.94 134 VAL A N 1
ATOM 1012 C CA . VAL A 1 134 ? 1.934 4.973 10.273 1 96.94 134 VAL A CA 1
ATOM 1013 C C . VAL A 1 134 ? 3.207 4.141 10.133 1 96.94 134 VAL A C 1
ATOM 1015 O O . VAL A 1 134 ? 3.166 3.012 9.633 1 96.94 134 VAL A O 1
ATOM 1018 N N . LEU A 1 135 ? 4.289 4.652 10.664 1 95.75 135 LEU A N 1
ATOM 1019 C CA . LEU A 1 135 ? 5.582 3.996 10.492 1 95.75 135 LEU A CA 1
ATOM 1020 C C . LEU A 1 135 ? 5.652 2.713 11.312 1 95.75 135 LEU A C 1
ATOM 1022 O O . LEU A 1 135 ? 6.293 1.742 10.906 1 95.75 135 LEU A O 1
ATOM 1026 N N . VAL A 1 136 ? 4.906 2.672 12.414 1 93.44 136 VAL A N 1
ATOM 1027 C CA . VAL A 1 136 ? 5.133 1.555 13.328 1 93.44 136 VAL A CA 1
ATOM 1028 C C . VAL A 1 136 ? 3.967 0.573 13.242 1 93.44 136 VAL A C 1
ATOM 1030 O O . VAL A 1 136 ? 4.062 -0.557 13.727 1 93.44 136 VAL A O 1
ATOM 1033 N N . SER A 1 137 ? 2.92 0.981 12.695 1 89.62 137 SER A N 1
ATOM 1034 C CA . SER A 1 137 ? 1.762 0.098 12.609 1 89.62 137 SER A CA 1
ATOM 1035 C C . SER A 1 137 ? 2.002 -1.03 11.609 1 89.62 137 SER A C 1
ATOM 1037 O O . SER A 1 137 ? 2.824 -0.897 10.703 1 89.62 137 SER A O 1
ATOM 1039 N N . PRO A 1 138 ? 1.295 -2.174 11.742 1 82.38 138 PRO A N 1
ATOM 1040 C CA . PRO A 1 138 ? 1.483 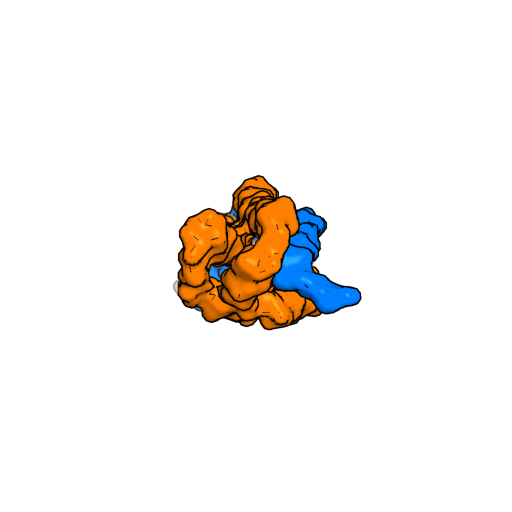-3.307 10.828 1 82.38 138 PRO A CA 1
ATOM 1041 C C . PRO A 1 138 ? 0.92 -3.043 9.438 1 82.38 138 PRO A C 1
ATOM 1043 O O . PRO A 1 138 ? 0.004 -2.23 9.281 1 82.38 138 PRO A O 1
ATOM 1046 N N . MET B 1 1 ? -18.5 30.672 12.859 1 37.34 1 MET B N 1
ATOM 1047 C CA . MET B 1 1 ? -17.484 31.719 12.93 1 37.34 1 MET B CA 1
ATOM 1048 C C . MET B 1 1 ? -16.203 31.281 12.227 1 37.34 1 MET B C 1
ATOM 1050 O O . MET B 1 1 ? -15.898 30.078 12.18 1 37.34 1 MET B O 1
ATOM 1054 N N . PRO B 1 2 ? -15.844 31.875 11.156 1 45.12 2 PRO B N 1
ATOM 1055 C CA . PRO B 1 2 ? -14.789 31.359 10.273 1 45.12 2 PRO B CA 1
ATOM 1056 C C . PRO B 1 2 ? -13.641 30.703 11.039 1 45.12 2 PRO B C 1
ATOM 1058 O O . PRO B 1 2 ? -13.07 31.312 11.945 1 45.12 2 PRO B O 1
ATOM 1061 N N . THR B 1 3 ? -13.648 29.422 11.289 1 59.78 3 THR B N 1
ATOM 1062 C CA . THR B 1 3 ? -12.68 28.766 12.156 1 59.78 3 THR B CA 1
ATOM 1063 C C . THR B 1 3 ? -11.258 29.219 11.828 1 59.78 3 THR B C 1
ATOM 1065 O O . THR B 1 3 ? -10.891 29.312 10.648 1 59.78 3 THR B O 1
ATOM 1068 N N . GLY B 1 4 ? -10.719 30.141 12.688 1 88.88 4 GLY B N 1
ATOM 1069 C CA . GLY B 1 4 ? -9.383 30.703 12.508 1 88.88 4 GLY B CA 1
ATOM 1070 C C . GLY B 1 4 ? -8.375 29.688 12 1 88.88 4 GLY B C 1
ATOM 1071 O O . GLY B 1 4 ? -8.617 28.484 12.055 1 88.88 4 GLY B O 1
ATOM 1072 N N . ILE B 1 5 ? -7.531 30.062 11.156 1 96.5 5 ILE B N 1
ATOM 1073 C CA . ILE B 1 5 ? -6.461 29.266 10.562 1 96.5 5 ILE B CA 1
ATOM 1074 C C . ILE B 1 5 ? -5.977 28.234 11.562 1 96.5 5 ILE B C 1
ATOM 1076 O O . ILE B 1 5 ? -5.871 27.047 11.234 1 96.5 5 ILE B O 1
ATOM 1080 N N . VAL B 1 6 ? -5.867 28.562 12.773 1 97.06 6 VAL B N 1
ATOM 1081 C CA . VAL B 1 6 ? -5.32 27.703 13.812 1 97.06 6 VAL B CA 1
ATOM 1082 C C . VAL B 1 6 ? -6.305 26.578 14.133 1 97.06 6 VAL B C 1
ATOM 1084 O O . VAL B 1 6 ? -5.922 25.406 14.172 1 97.06 6 VAL B O 1
ATOM 1087 N N . ASP B 1 7 ? -7.52 26.969 14.289 1 96 7 ASP B N 1
ATOM 1088 C CA . ASP B 1 7 ? -8.547 25.984 14.602 1 96 7 ASP B CA 1
ATOM 1089 C C . ASP B 1 7 ? -8.719 24.984 13.453 1 96 7 ASP B C 1
ATOM 1091 O O . ASP B 1 7 ? -8.914 23.797 13.688 1 96 7 ASP B O 1
ATOM 1095 N N . ALA B 1 8 ? -8.688 25.453 12.266 1 96.5 8 ALA B N 1
ATOM 1096 C CA . ALA B 1 8 ? -8.852 24.594 11.102 1 96.5 8 ALA B CA 1
ATOM 1097 C C . ALA B 1 8 ? -7.707 23.578 10.992 1 96.5 8 ALA B C 1
ATOM 1099 O O . ALA B 1 8 ? -7.93 22.406 10.695 1 96.5 8 ALA B O 1
ATOM 1100 N N . LEU B 1 9 ? -6.504 24.031 11.25 1 98.19 9 LEU B N 1
ATOM 1101 C CA . LEU B 1 9 ? -5.359 23.125 11.195 1 98.19 9 LEU B CA 1
ATOM 1102 C C . LEU B 1 9 ? -5.457 22.062 12.281 1 98.19 9 LEU B C 1
ATOM 1104 O O . LEU B 1 9 ? -5.152 20.891 12.039 1 98.19 9 LEU B O 1
ATOM 1108 N N . PHE B 1 10 ? -5.891 22.531 13.414 1 98.06 10 PHE B N 1
ATOM 1109 C CA . PHE B 1 10 ? -6.09 21.578 14.492 1 98.06 10 PHE B CA 1
ATOM 1110 C C . PHE B 1 10 ? -7.141 20.531 14.117 1 98.06 10 PHE B C 1
ATOM 1112 O O . PHE B 1 10 ? -6.957 19.344 14.359 1 98.06 10 PHE B O 1
ATOM 1119 N N . LYS B 1 11 ? -8.188 20.969 13.508 1 97.81 11 LYS B N 1
ATOM 1120 C CA . LYS B 1 11 ? -9.273 20.078 13.102 1 97.81 11 LYS B CA 1
ATOM 1121 C C . LYS B 1 11 ? -8.789 19.047 12.07 1 97.81 11 LYS B C 1
ATOM 1123 O O . LYS B 1 11 ? -9.117 17.875 12.156 1 97.81 11 LYS B O 1
ATOM 1128 N N . VAL B 1 12 ? -8.031 19.453 11.117 1 98.12 12 VAL B N 1
ATOM 1129 C CA . VAL B 1 12 ? -7.512 18.547 10.109 1 98.12 12 VAL B CA 1
ATOM 1130 C C . VAL B 1 12 ? -6.547 17.547 10.758 1 98.12 12 VAL B C 1
ATOM 1132 O O . VAL B 1 12 ? -6.609 16.344 10.484 1 98.12 12 VAL B O 1
ATOM 1135 N N . GLY B 1 13 ? -5.641 18.078 11.625 1 98.31 13 GLY B N 1
ATOM 1136 C CA . GLY B 1 13 ? -4.754 17.188 12.352 1 98.31 13 GLY B CA 1
ATOM 1137 C C . GLY B 1 13 ? -5.492 16.141 13.172 1 98.31 13 GLY B C 1
ATOM 1138 O O . GLY B 1 13 ? -5.129 14.969 13.164 1 98.31 13 GLY B O 1
ATOM 1139 N N . SER B 1 14 ? -6.535 16.609 13.805 1 98.5 14 SER B N 1
ATOM 1140 C CA . SER B 1 14 ? -7.34 15.711 14.625 1 98.5 14 SER B CA 1
ATOM 114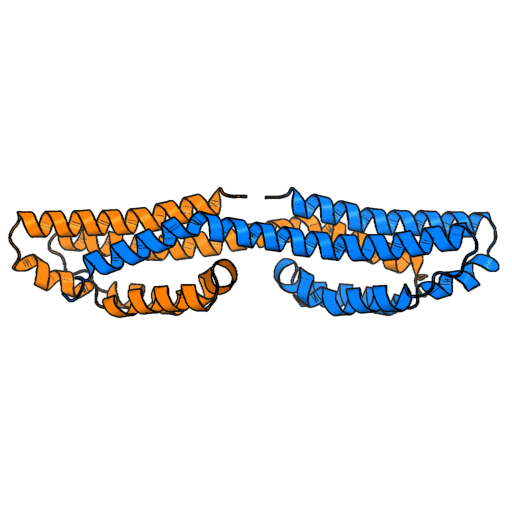1 C C . SER B 1 14 ? -8.039 14.656 13.773 1 98.5 14 SER B C 1
ATOM 1143 O O . SER B 1 14 ? -8.078 13.484 14.141 1 98.5 14 SER B O 1
ATOM 1145 N N . ALA B 1 15 ? -8.555 15.07 12.719 1 98.25 15 ALA B N 1
ATOM 1146 C CA . ALA B 1 15 ? -9.234 14.148 11.812 1 98.25 15 ALA B CA 1
ATOM 1147 C C . ALA B 1 15 ? -8.273 13.078 11.297 1 98.25 15 ALA B C 1
ATOM 1149 O O . ALA B 1 15 ? -8.617 11.898 11.266 1 98.25 15 ALA B O 1
ATOM 1150 N N . LEU B 1 16 ? -7.09 13.484 10.953 1 98.31 16 LEU B N 1
ATOM 1151 C CA . LEU B 1 16 ? -6.102 12.539 10.445 1 98.31 16 LEU B CA 1
ATOM 1152 C C . LEU B 1 16 ? -5.656 11.578 11.555 1 98.31 16 LEU B C 1
ATOM 1154 O O . LEU B 1 16 ? -5.492 10.383 11.312 1 98.31 16 LEU B O 1
ATOM 1158 N N . PHE B 1 17 ? -5.512 12.125 12.711 1 98.38 17 PHE B N 1
ATOM 1159 C CA . PHE B 1 17 ? -5.141 11.266 13.828 1 98.38 17 PHE B CA 1
ATOM 1160 C C . PHE B 1 17 ? -6.227 10.227 14.102 1 98.38 17 PHE B C 1
ATOM 1162 O O . PHE B 1 17 ? -5.926 9.062 14.375 1 98.38 17 PHE B O 1
ATOM 1169 N N . ASP B 1 18 ? -7.434 10.656 13.969 1 97.88 18 ASP B N 1
ATOM 1170 C CA . ASP B 1 18 ? -8.555 9.758 14.195 1 97.88 18 ASP B CA 1
ATOM 1171 C C . ASP B 1 18 ? -8.617 8.672 13.117 1 97.88 18 ASP B C 1
ATOM 1173 O O . ASP B 1 18 ? -9.172 7.594 13.352 1 97.88 18 ASP B O 1
ATOM 1177 N N . LEU B 1 19 ? -8.055 8.938 11.953 1 97.5 19 LEU B N 1
ATOM 1178 C CA . LEU B 1 19 ? -8.078 8.008 10.828 1 97.5 19 LEU B CA 1
ATOM 1179 C C . LEU B 1 19 ? -6.879 7.074 10.875 1 97.5 19 LEU B C 1
ATOM 1181 O O . LEU B 1 19 ? -6.664 6.285 9.953 1 97.5 19 LEU B O 1
ATOM 1185 N N . ARG B 1 20 ? -6.109 7.09 11.906 1 95.56 20 ARG B N 1
ATOM 1186 C CA . ARG B 1 20 ? -4.848 6.355 11.945 1 95.56 20 ARG B CA 1
ATOM 1187 C C . ARG B 1 20 ? -5.086 4.855 11.836 1 95.56 20 ARG B C 1
ATOM 1189 O O . ARG B 1 20 ? -4.309 4.145 11.195 1 95.56 20 ARG B O 1
ATOM 1196 N N . ASN B 1 21 ? -6.207 4.422 12.422 1 94.56 21 ASN B N 1
ATOM 1197 C CA . ASN B 1 21 ? -6.516 2.998 12.312 1 94.56 21 ASN B CA 1
ATOM 1198 C C . ASN B 1 21 ? -6.957 2.623 10.898 1 94.56 21 ASN B C 1
ATOM 1200 O O . ASN B 1 21 ? -6.613 1.55 10.406 1 94.56 21 ASN B O 1
ATOM 1204 N N . ALA B 1 22 ? -7.73 3.52 10.336 1 95 22 ALA B N 1
ATOM 1205 C CA . ALA B 1 22 ? -8.133 3.281 8.953 1 95 22 ALA B CA 1
ATOM 1206 C C . ALA B 1 22 ? -6.922 3.188 8.039 1 95 22 ALA B C 1
ATOM 1208 O O . ALA B 1 22 ? -6.895 2.369 7.113 1 95 22 ALA B O 1
ATOM 1209 N N . LEU B 1 23 ? -5.906 3.99 8.234 1 96.12 23 LEU B N 1
ATOM 1210 C CA . LEU B 1 23 ? -4.664 3.945 7.477 1 96.12 23 LEU B CA 1
ATOM 1211 C C . LEU B 1 23 ? -3.996 2.58 7.602 1 96.12 23 LEU B C 1
ATOM 1213 O O . LEU B 1 23 ? -3.576 1.993 6.602 1 96.12 23 LEU B O 1
ATOM 1217 N N . SER B 1 24 ? -3.955 2.086 8.781 1 94.94 24 SER B N 1
ATOM 1218 C CA . SER B 1 24 ? -3.361 0.78 9.047 1 94.94 24 SER B CA 1
ATOM 1219 C C . SER B 1 24 ? -4.199 -0.342 8.445 1 94.94 24 SER B C 1
ATOM 1221 O O . SER B 1 24 ? -3.66 -1.283 7.863 1 94.94 24 SER B O 1
ATOM 1223 N N . GLU B 1 25 ? -5.488 -0.217 8.562 1 96.25 25 GLU B N 1
ATOM 1224 C CA . GLU B 1 25 ? -6.395 -1.247 8.062 1 96.25 25 GLU B CA 1
ATOM 1225 C C . GLU B 1 25 ? -6.32 -1.366 6.543 1 96.25 25 GLU B C 1
ATOM 1227 O O . GLU B 1 25 ? -6.387 -2.471 6 1 96.25 25 GLU B O 1
ATOM 1232 N N . ALA B 1 26 ? -6.18 -0.275 5.918 1 96.56 26 ALA B N 1
ATOM 1233 C CA . ALA B 1 26 ? -6.07 -0.283 4.465 1 96.56 26 ALA B CA 1
ATOM 1234 C C . ALA B 1 26 ? -4.801 -1.004 4.016 1 96.56 26 ALA B C 1
ATOM 1236 O O . ALA B 1 26 ? -4.816 -1.752 3.035 1 96.56 26 ALA B O 1
ATOM 1237 N N . ARG B 1 27 ? -3.744 -0.833 4.719 1 94.62 27 ARG B N 1
ATOM 1238 C CA . ARG B 1 27 ? -2.484 -1.498 4.398 1 94.62 27 ARG B CA 1
ATOM 1239 C C . ARG B 1 27 ? -2.59 -3.004 4.617 1 94.62 27 ARG B C 1
ATOM 1241 O O . ARG B 1 27 ? -2.109 -3.791 3.801 1 94.62 27 ARG B O 1
ATOM 1248 N N . GLN B 1 28 ? -3.23 -3.367 5.652 1 95.31 28 GLN B N 1
ATOM 1249 C CA . GLN B 1 28 ? -3.43 -4.785 5.934 1 95.31 28 GLN B CA 1
ATOM 1250 C C . GLN B 1 28 ? -4.332 -5.434 4.887 1 95.31 28 GLN B C 1
ATOM 1252 O O . GLN B 1 28 ? -4.094 -6.566 4.469 1 95.31 28 GLN B O 1
ATOM 1257 N N . ALA B 1 29 ? -5.293 -4.66 4.543 1 96.56 29 ALA B N 1
ATOM 1258 C CA . ALA B 1 29 ? -6.199 -5.168 3.516 1 96.56 29 ALA B CA 1
ATOM 1259 C C . ALA B 1 29 ? -5.465 -5.395 2.197 1 96.56 29 ALA B C 1
ATOM 1261 O O . ALA B 1 29 ? -5.723 -6.379 1.498 1 96.56 29 ALA B O 1
ATOM 1262 N N . ARG B 1 30 ? -4.543 -4.469 1.938 1 96.12 30 ARG B N 1
ATOM 1263 C CA . ARG B 1 30 ? -3.744 -4.613 0.723 1 96.12 30 ARG B CA 1
ATOM 1264 C C . ARG B 1 30 ? -2.852 -5.848 0.798 1 96.12 30 ARG B C 1
ATOM 1266 O O . ARG B 1 30 ? -2.709 -6.578 -0.184 1 96.12 30 ARG B O 1
ATOM 1273 N N . LYS B 1 31 ? -2.268 -6.18 1.928 1 96.44 31 LYS B N 1
ATOM 1274 C CA . LYS B 1 31 ? -1.505 -7.406 2.137 1 96.44 31 LYS B CA 1
ATOM 1275 C C . LYS B 1 31 ? -2.361 -8.641 1.865 1 96.44 31 LYS B C 1
ATOM 1277 O O . LYS B 1 31 ? -1.935 -9.555 1.159 1 96.44 31 LYS B O 1
ATOM 1282 N N . LYS B 1 32 ? -3.5 -8.586 2.41 1 97.44 32 LYS B N 1
ATOM 1283 C CA . LYS B 1 32 ? -4.41 -9.719 2.273 1 97.44 32 LYS B CA 1
ATOM 1284 C C . LYS B 1 32 ? -4.797 -9.938 0.815 1 97.44 32 LYS B C 1
ATOM 1286 O O . LYS B 1 32 ? -4.867 -11.078 0.354 1 97.44 32 LYS B O 1
ATOM 1291 N N . THR B 1 33 ? -5 -8.867 0.157 1 97.69 33 THR B N 1
ATOM 1292 C CA . THR B 1 33 ? -5.379 -8.961 -1.248 1 97.69 33 THR B CA 1
ATOM 1293 C C . THR B 1 33 ? -4.277 -9.633 -2.064 1 97.69 33 THR B C 1
ATOM 1295 O O . THR B 1 33 ? -4.551 -10.508 -2.885 1 97.69 33 THR B O 1
ATOM 1298 N N . VAL B 1 34 ? -3.07 -9.242 -1.817 1 98.25 34 VAL B N 1
ATOM 1299 C CA . VAL B 1 34 ? -1.933 -9.805 -2.535 1 98.25 34 VAL B CA 1
ATOM 1300 C C . VAL B 1 34 ? -1.766 -11.273 -2.166 1 98.25 34 VAL B C 1
ATOM 1302 O O . VAL B 1 34 ? -1.594 -12.125 -3.043 1 98.25 34 VAL B O 1
ATOM 1305 N N . ALA B 1 35 ? -1.877 -11.57 -0.885 1 98.62 35 ALA B N 1
ATOM 1306 C CA . ALA B 1 35 ? -1.747 -12.953 -0.417 1 98.62 35 ALA B CA 1
ATOM 1307 C C . ALA B 1 35 ? -2.838 -13.836 -1.012 1 98.62 35 ALA B C 1
ATOM 1309 O O . ALA B 1 35 ? -2.568 -14.961 -1.443 1 98.62 35 ALA B O 1
ATOM 1310 N N . ASP B 1 36 ? -4.016 -13.297 -1.077 1 98.69 36 ASP B N 1
ATOM 1311 C CA . ASP B 1 36 ? -5.133 -14.039 -1.646 1 98.69 36 ASP B CA 1
ATOM 1312 C C . ASP B 1 36 ? -4.914 -14.312 -3.133 1 98.69 36 ASP B C 1
ATOM 1314 O O . ASP B 1 36 ? -5.23 -15.391 -3.625 1 98.69 36 ASP B O 1
ATOM 1318 N N . PHE B 1 37 ? -4.402 -13.352 -3.812 1 98.88 37 PHE B N 1
ATOM 1319 C CA . PHE B 1 37 ? -4.082 -13.5 -5.227 1 98.88 37 PHE B CA 1
ATOM 1320 C C . PHE B 1 37 ? -3.09 -14.641 -5.441 1 98.88 37 PHE B C 1
ATOM 1322 O O . PHE B 1 37 ? -3.34 -15.547 -6.238 1 98.88 37 PHE B O 1
ATOM 1329 N N . LEU B 1 38 ? -2.041 -14.688 -4.676 1 98.88 38 LEU B N 1
ATOM 1330 C CA . LEU B 1 38 ? -1.017 -15.719 -4.785 1 98.88 38 LEU B CA 1
ATOM 1331 C C . LEU B 1 38 ? -1.568 -17.078 -4.367 1 98.88 38 LEU B C 1
ATOM 1333 O O . LEU B 1 38 ? -1.297 -18.094 -5.016 1 98.88 38 LEU B O 1
ATOM 1337 N N . SER B 1 39 ? -2.354 -17.047 -3.346 1 98.88 39 SER B N 1
ATOM 1338 C CA . SER B 1 39 ? -2.988 -18.281 -2.879 1 98.88 39 SER B CA 1
ATOM 1339 C C . SER B 1 39 ? -3.943 -18.844 -3.928 1 98.88 39 SER B C 1
ATOM 1341 O O . SER B 1 39 ? -4.094 -20.062 -4.047 1 98.88 39 SER B O 1
ATOM 1343 N N . GLY B 1 40 ? -4.551 -17.906 -4.652 1 98.81 40 GLY B N 1
ATOM 1344 C CA . GLY B 1 40 ? -5.441 -18.328 -5.719 1 98.81 40 GLY B CA 1
ATOM 1345 C C . GLY B 1 40 ? -4.73 -19.094 -6.82 1 98.81 40 GLY B C 1
ATOM 1346 O O . GLY B 1 40 ? -5.234 -20.109 -7.301 1 98.81 40 GLY B O 1
ATOM 1347 N N . ILE B 1 41 ? -3.562 -18.688 -7.176 1 98.88 41 ILE B N 1
ATOM 1348 C CA . ILE B 1 41 ? -2.768 -19.391 -8.172 1 98.88 41 ILE B CA 1
ATOM 1349 C C . ILE B 1 41 ? -2.381 -20.766 -7.637 1 98.88 41 ILE B C 1
ATOM 1351 O O . ILE B 1 41 ? -2.537 -21.781 -8.336 1 98.88 41 ILE B O 1
ATOM 1355 N N . ALA B 1 42 ? -1.928 -20.766 -6.383 1 98.88 42 ALA B N 1
ATOM 1356 C CA . ALA B 1 42 ? -1.551 -22.016 -5.738 1 98.88 42 ALA B CA 1
ATOM 1357 C C . ALA B 1 42 ? -2.709 -23.016 -5.754 1 98.88 42 ALA B C 1
ATOM 1359 O O . ALA B 1 42 ? -2.527 -24.188 -6.102 1 98.88 42 ALA B O 1
ATOM 1360 N N . GLN B 1 43 ? -3.869 -22.484 -5.426 1 98.81 43 GLN B N 1
ATOM 1361 C CA . GLN B 1 43 ? -5.047 -23.344 -5.352 1 98.81 43 GLN B CA 1
ATOM 1362 C C . GLN B 1 43 ? -5.387 -23.938 -6.715 1 98.81 43 GLN B C 1
ATOM 1364 O O . GLN B 1 43 ? -5.754 -25.109 -6.816 1 98.81 43 GLN B O 1
ATOM 1369 N N . THR B 1 44 ? -5.305 -23.141 -7.742 1 98.88 44 THR B N 1
ATOM 1370 C CA . THR B 1 44 ? -5.559 -23.625 -9.094 1 98.88 44 THR B CA 1
ATOM 1371 C C . THR B 1 44 ? -4.594 -24.75 -9.461 1 98.88 44 THR B C 1
ATOM 1373 O O . THR B 1 44 ? -5.008 -25.781 -9.992 1 98.88 44 THR B O 1
ATOM 1376 N N . ILE B 1 45 ? -3.344 -24.609 -9.141 1 98.81 45 ILE B N 1
ATOM 1377 C CA . ILE B 1 45 ? -2.311 -25.594 -9.453 1 98.81 45 ILE B CA 1
ATOM 1378 C C . ILE B 1 45 ? -2.537 -26.844 -8.625 1 98.81 45 ILE B C 1
ATOM 1380 O O . ILE B 1 45 ? -2.445 -27.969 -9.141 1 98.81 45 ILE B O 1
ATOM 1384 N N . GLU B 1 46 ? -2.883 -26.688 -7.395 1 98.75 46 GLU B N 1
ATOM 1385 C CA . GLU B 1 46 ? -3.137 -27.812 -6.5 1 98.75 46 GLU B CA 1
ATOM 1386 C C . GLU B 1 46 ? -4.34 -28.625 -6.961 1 98.75 46 GLU B C 1
ATOM 1388 O O . GLU B 1 46 ? -4.305 -29.844 -6.953 1 98.75 46 GLU B O 1
ATOM 1393 N N . THR B 1 47 ? -5.371 -27.875 -7.312 1 98.69 47 THR B N 1
ATOM 1394 C CA . THR B 1 47 ? -6.566 -28.547 -7.812 1 98.69 47 THR B CA 1
ATOM 1395 C C . THR B 1 47 ? -6.246 -29.359 -9.07 1 98.69 47 THR B C 1
ATOM 1397 O O . THR B 1 47 ? -6.699 -30.5 -9.211 1 98.69 47 THR B O 1
ATOM 1400 N N . THR B 1 48 ? -5.469 -28.797 -9.922 1 98.62 48 THR B N 1
ATOM 1401 C CA . THR B 1 48 ? -5.047 -29.5 -11.133 1 98.62 48 THR B CA 1
ATOM 1402 C C . THR B 1 48 ? -4.262 -30.766 -10.781 1 98.62 48 THR B C 1
ATOM 1404 O O . THR B 1 48 ? -4.578 -31.844 -11.266 1 98.62 48 THR B O 1
ATOM 1407 N N . SER B 1 49 ? -3.312 -30.578 -9.914 1 98.31 49 SER B N 1
ATOM 1408 C CA . SER B 1 49 ? -2.467 -31.703 -9.523 1 98.31 49 SER B CA 1
ATOM 1409 C C . SER B 1 49 ? -3.291 -32.844 -8.898 1 98.31 49 SER B C 1
ATOM 1411 O O . SER B 1 49 ? -3.104 -34 -9.234 1 98.31 49 SER B O 1
ATOM 1413 N N . ALA B 1 50 ? -4.18 -32.469 -8.039 1 98.25 50 ALA B N 1
ATOM 1414 C CA . ALA B 1 50 ? -5.02 -33.469 -7.367 1 98.25 50 ALA B CA 1
ATOM 1415 C C . ALA B 1 50 ? -5.848 -34.25 -8.375 1 98.25 50 ALA B C 1
ATOM 1417 O O . ALA B 1 50 ? -5.941 -35.5 -8.281 1 98.25 50 ALA B O 1
ATOM 1418 N N . SER B 1 51 ? -6.438 -33.531 -9.281 1 98.31 51 SER B N 1
ATOM 1419 C CA . SER B 1 51 ? -7.234 -34.188 -10.312 1 98.31 51 SER B CA 1
ATOM 1420 C C . SER B 1 51 ? -6.383 -35.156 -11.148 1 98.31 51 SER B C 1
ATOM 1422 O O . SER B 1 51 ? -6.773 -36.281 -11.391 1 98.31 51 SER B O 1
ATOM 1424 N N . LEU B 1 52 ? -5.176 -34.719 -11.555 1 97.44 52 LEU B N 1
ATOM 1425 C CA . LEU B 1 52 ? -4.293 -35.5 -12.398 1 97.44 52 LEU B CA 1
ATOM 1426 C C . LEU B 1 52 ? -3.822 -36.781 -11.672 1 97.44 52 LEU B C 1
ATOM 1428 O O . LEU B 1 52 ? -3.727 -37.844 -12.273 1 97.44 52 LEU B O 1
ATOM 1432 N N . ARG B 1 53 ? -3.621 -36.656 -10.414 1 96.5 53 ARG B N 1
ATOM 1433 C CA . ARG B 1 53 ? -3.197 -37.812 -9.617 1 96.5 53 ARG B CA 1
ATOM 1434 C C . ARG B 1 53 ? -4.289 -38.875 -9.562 1 96.5 53 ARG B C 1
ATOM 1436 O O . ARG B 1 53 ? -3.998 -40.062 -9.469 1 96.5 53 ARG B O 1
ATOM 1443 N N . GLN B 1 54 ? -5.5 -38.406 -9.703 1 95.88 54 GLN B N 1
ATOM 1444 C CA . GLN B 1 54 ? -6.641 -39.312 -9.641 1 95.88 54 GLN B CA 1
ATOM 1445 C C . GLN B 1 54 ? -7.047 -39.781 -11.039 1 95.88 54 GLN B C 1
ATOM 1447 O O . GLN B 1 54 ? -8.016 -40.531 -11.195 1 95.88 54 GLN B O 1
ATOM 1452 N N . GLY B 1 55 ? -6.34 -39.281 -12 1 94.25 55 GLY B N 1
ATOM 1453 C CA . GLY B 1 55 ? -6.672 -39.625 -13.375 1 94.25 55 GLY B CA 1
ATOM 1454 C C . GLY B 1 55 ? -7.934 -38.938 -13.867 1 94.25 55 GLY B C 1
ATOM 1455 O O . GLY B 1 55 ? -8.625 -39.469 -14.75 1 94.25 55 GLY B O 1
ATOM 1456 N N . ILE B 1 56 ? -8.234 -37.844 -13.227 1 96.81 56 ILE B N 1
ATOM 1457 C CA . ILE B 1 56 ? -9.43 -37.094 -13.586 1 96.81 56 ILE B CA 1
ATOM 1458 C C . ILE B 1 56 ? -9.031 -35.812 -14.328 1 96.81 56 ILE B C 1
ATOM 1460 O O . ILE B 1 56 ? -8.055 -35.156 -13.977 1 96.81 56 ILE B O 1
ATOM 1464 N N . TYR B 1 57 ? -9.797 -35.5 -15.406 1 97.56 57 TYR B N 1
ATOM 1465 C CA . TYR B 1 57 ? -9.57 -34.25 -16.156 1 97.56 57 TYR B CA 1
ATOM 1466 C C . TYR B 1 57 ? -9.844 -33.031 -15.289 1 97.56 57 TYR B C 1
ATOM 1468 O O . TYR B 1 57 ? -10.914 -32.906 -14.695 1 97.56 57 TYR B O 1
ATOM 1476 N N . PRO B 1 58 ? -8.891 -32.062 -15.172 1 97.62 58 PRO B N 1
ATOM 1477 C CA . PRO B 1 58 ? -9.047 -30.906 -14.289 1 97.62 58 PRO B CA 1
ATOM 1478 C C . PRO B 1 58 ? -9.82 -29.766 -14.953 1 97.62 58 PRO B C 1
ATOM 1480 O O . PRO B 1 58 ? -9.25 -28.703 -15.211 1 97.62 58 PRO B O 1
ATOM 1483 N N . HIS B 1 59 ? -11.125 -29.906 -15.039 1 97.56 59 HIS B N 1
ATOM 1484 C CA . HIS B 1 59 ? -11.984 -28.969 -15.742 1 97.56 59 HIS B CA 1
ATOM 1485 C C . HIS B 1 59 ? -11.93 -27.578 -15.102 1 97.56 59 HIS B C 1
ATOM 1487 O O . HIS B 1 59 ? -12 -27.453 -13.875 1 97.56 59 HIS B O 1
ATOM 1493 N N . GLY B 1 60 ? -11.781 -26.531 -15.914 1 97.88 60 GLY B N 1
ATOM 1494 C CA . GLY B 1 60 ? -11.969 -25.156 -15.484 1 97.88 60 GLY B CA 1
ATOM 1495 C C . GLY B 1 60 ? -10.68 -24.484 -15.039 1 97.88 60 GLY B C 1
ATOM 1496 O O . GLY B 1 60 ? -10.633 -23.266 -14.883 1 97.88 60 GLY B O 1
ATOM 1497 N N . THR B 1 61 ? -9.602 -25.25 -14.898 1 98.38 61 THR B N 1
ATOM 1498 C CA . THR B 1 61 ? -8.383 -24.688 -14.328 1 98.38 61 THR B CA 1
ATOM 1499 C C . THR B 1 61 ? -7.648 -23.844 -15.367 1 98.38 61 THR B C 1
ATOM 1501 O O . THR B 1 61 ? -6.895 -22.938 -15.008 1 98.38 61 THR B O 1
ATOM 1504 N N . CYS B 1 62 ? -7.883 -24.125 -16.641 1 98.44 62 CYS B N 1
ATOM 1505 C CA . CYS B 1 62 ? -7.34 -23.266 -17.672 1 98.44 62 CYS B CA 1
ATOM 1506 C C . CYS B 1 62 ? -7.859 -21.844 -17.516 1 98.44 62 CYS B C 1
ATOM 1508 O O . CYS B 1 62 ? -7.07 -20.891 -17.469 1 98.44 62 CYS B O 1
ATOM 1510 N N . GLN B 1 63 ? -9.164 -21.75 -17.375 1 98.5 63 GLN B N 1
ATOM 1511 C CA . GLN B 1 63 ? -9.781 -20.422 -17.25 1 98.5 63 GLN B CA 1
ATOM 1512 C C . GLN B 1 63 ? -9.32 -19.719 -15.984 1 98.5 63 GLN B C 1
ATOM 1514 O O . GLN B 1 63 ? -9.094 -18.516 -15.984 1 98.5 63 GLN B O 1
ATOM 1519 N N . GLU B 1 64 ? -9.18 -20.422 -14.914 1 98.69 64 GLU B N 1
ATOM 1520 C CA . GLU B 1 64 ? -8.727 -19.844 -13.656 1 98.69 64 GLU B CA 1
ATOM 1521 C C . GLU B 1 64 ? -7.305 -19.297 -13.781 1 98.69 64 GLU B C 1
ATOM 1523 O O . GLU B 1 64 ? -7.023 -18.172 -13.352 1 98.69 64 GLU B O 1
ATOM 1528 N N . LEU B 1 65 ? -6.445 -20.125 -14.398 1 98.62 65 LEU B N 1
ATOM 1529 C CA . LEU B 1 65 ? -5.055 -19.703 -14.539 1 98.62 65 LEU B CA 1
ATOM 1530 C C . LEU B 1 65 ? -4.945 -18.469 -15.43 1 98.62 65 LEU B C 1
ATOM 1532 O O . LEU B 1 65 ? -4.184 -17.547 -15.141 1 98.62 65 LEU B O 1
ATOM 1536 N N . LEU B 1 66 ? -5.695 -18.5 -16.453 1 98.56 66 LEU B N 1
ATOM 1537 C CA . LEU B 1 66 ? -5.711 -17.344 -17.344 1 98.56 66 LEU B CA 1
ATOM 1538 C C . LEU B 1 66 ? -6.199 -16.094 -16.625 1 98.56 66 LEU B C 1
ATOM 1540 O O . LEU B 1 66 ? -5.633 -15.016 -16.781 1 98.56 66 LEU B O 1
ATOM 1544 N N . ALA B 1 67 ? -7.219 -16.172 -15.812 1 98.75 67 ALA B N 1
ATOM 1545 C CA . ALA B 1 67 ? -7.742 -15.055 -15.031 1 98.75 67 ALA B CA 1
ATOM 1546 C C . ALA B 1 67 ? -6.684 -14.508 -14.078 1 98.75 67 ALA B C 1
ATOM 1548 O O . ALA B 1 67 ? -6.543 -13.297 -13.93 1 98.75 67 ALA B O 1
ATOM 1549 N N . HIS B 1 68 ? -5.965 -15.414 -13.445 1 98.75 68 HIS B N 1
ATOM 1550 C CA . HIS B 1 68 ? -4.891 -14.977 -12.555 1 98.75 68 HIS B CA 1
ATOM 1551 C C . HIS B 1 68 ? -3.807 -14.227 -13.328 1 98.75 68 HIS B C 1
ATOM 1553 O O . HIS B 1 68 ? -3.314 -13.195 -12.859 1 98.75 68 HIS B O 1
ATOM 1559 N N . ALA B 1 69 ? -3.455 -14.797 -14.469 1 98.69 69 ALA B N 1
ATOM 1560 C CA . ALA B 1 69 ? -2.445 -14.133 -15.289 1 98.69 69 ALA B CA 1
ATOM 1561 C C . ALA B 1 69 ? -2.887 -12.719 -15.664 1 98.69 69 ALA B C 1
ATOM 1563 O O . ALA B 1 69 ? -2.107 -11.766 -15.555 1 98.69 69 ALA B O 1
ATOM 1564 N N . ASP B 1 70 ? -4.117 -12.594 -15.992 1 98.62 70 ASP B N 1
ATOM 1565 C CA . ASP B 1 70 ? -4.668 -11.312 -16.422 1 98.62 70 ASP B CA 1
ATOM 1566 C C . ASP B 1 70 ? -4.723 -10.328 -15.258 1 98.62 70 ASP B C 1
ATOM 1568 O O . ASP B 1 70 ? -4.672 -9.109 -15.461 1 98.62 70 ASP B O 1
ATOM 1572 N N . HIS B 1 71 ? -4.781 -10.844 -14.102 1 98.69 71 HIS B N 1
ATOM 1573 C CA . HIS B 1 71 ? -4.945 -9.992 -12.922 1 98.69 71 HIS B CA 1
ATOM 1574 C C . HIS B 1 71 ? -3.598 -9.656 -12.297 1 98.69 71 HIS B C 1
ATOM 1576 O O . HIS B 1 71 ? -3.527 -8.859 -11.359 1 98.69 71 HIS B O 1
ATOM 1582 N N . MET B 1 72 ? -2.541 -10.25 -12.773 1 98.69 72 MET B N 1
ATOM 1583 C CA . MET B 1 72 ? -1.247 -10.211 -12.094 1 98.69 72 MET B CA 1
ATOM 1584 C C . MET B 1 72 ? -0.722 -8.781 -12 1 98.69 72 MET B C 1
ATOM 1586 O O . MET B 1 72 ? -0.295 -8.344 -10.93 1 98.69 72 MET B O 1
ATOM 1590 N N . VAL B 1 73 ? -0.788 -8.047 -13.055 1 98.69 73 VAL B N 1
ATOM 1591 C CA . VAL B 1 73 ? -0.239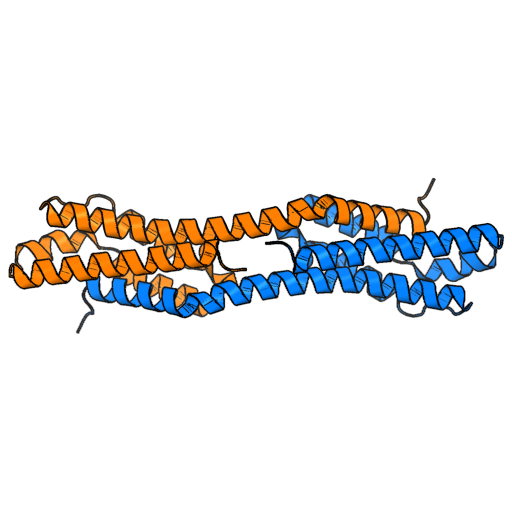 -6.695 -13.055 1 98.69 73 VAL B CA 1
ATOM 1592 C C . VAL B 1 73 ? -1.016 -5.82 -12.078 1 98.69 73 VAL B C 1
ATOM 1594 O O . VAL B 1 73 ? -0.422 -5.062 -11.305 1 98.69 73 VAL B O 1
ATOM 1597 N N . LYS B 1 74 ? -2.322 -5.973 -12.023 1 97.88 74 LYS B N 1
ATOM 1598 C CA . LYS B 1 74 ? -3.148 -5.223 -11.078 1 97.88 74 LYS B CA 1
ATOM 1599 C C . LYS B 1 74 ? -2.842 -5.629 -9.641 1 97.88 74 LYS B C 1
ATOM 1601 O O . LYS B 1 74 ? -2.848 -4.789 -8.742 1 97.88 74 LYS B O 1
ATOM 1606 N 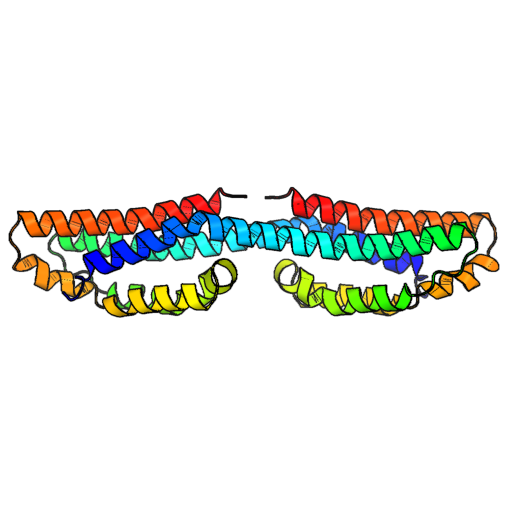N . ALA B 1 75 ? -2.512 -6.855 -9.438 1 98.19 75 ALA B N 1
ATOM 1607 C CA . ALA B 1 75 ? -2.348 -7.402 -8.094 1 98.19 75 ALA B CA 1
ATOM 1608 C C . ALA B 1 75 ? -0.999 -7.004 -7.5 1 98.19 75 ALA B C 1
ATOM 1610 O O . ALA B 1 75 ? -0.901 -6.699 -6.309 1 98.19 75 ALA B O 1
ATOM 1611 N N . ILE B 1 76 ? 0.076 -6.965 -8.398 1 98.31 76 ILE B N 1
ATOM 1612 C CA . ILE B 1 76 ? 1.36 -6.816 -7.719 1 98.31 76 ILE B CA 1
ATOM 1613 C C . ILE B 1 76 ? 2.23 -5.816 -8.477 1 98.31 76 ILE B C 1
ATOM 1615 O O . ILE B 1 76 ? 3.373 -5.559 -8.094 1 98.31 76 ILE B O 1
ATOM 1619 N N . GLY B 1 77 ? 1.722 -5.223 -9.57 1 98.25 77 GLY B N 1
ATOM 1620 C CA . GLY B 1 77 ? 2.518 -4.328 -10.398 1 98.25 77 GLY B CA 1
ATOM 1621 C C . GLY B 1 77 ? 3.086 -3.152 -9.625 1 98.25 77 GLY B C 1
ATOM 1622 O O . GLY B 1 77 ? 4.227 -2.744 -9.859 1 98.25 77 GLY B O 1
ATOM 1623 N N . ASP B 1 78 ? 2.279 -2.625 -8.656 1 95.31 78 ASP B N 1
ATOM 1624 C CA . ASP B 1 78 ? 2.721 -1.466 -7.887 1 95.31 78 ASP B CA 1
ATOM 1625 C C . ASP B 1 78 ? 3.791 -1.857 -6.875 1 95.31 78 ASP B C 1
ATOM 1627 O O . ASP B 1 78 ? 4.5 -0.997 -6.348 1 95.31 78 ASP B O 1
ATOM 1631 N N . LEU B 1 79 ? 3.951 -3.094 -6.641 1 96.81 79 LEU B N 1
ATOM 1632 C CA . LEU B 1 79 ? 4.867 -3.553 -5.605 1 96.81 79 LEU B CA 1
ATOM 1633 C C . LEU B 1 79 ? 6.191 -4.008 -6.211 1 96.81 79 LEU B C 1
ATOM 1635 O O . LEU B 1 79 ? 7.258 -3.732 -5.66 1 96.81 79 LEU B O 1
ATOM 1639 N N . VAL B 1 80 ? 6.117 -4.672 -7.398 1 97.69 80 VAL B N 1
ATOM 1640 C CA . VAL B 1 80 ? 7.348 -5.25 -7.926 1 97.69 80 VAL B CA 1
ATOM 1641 C C . VAL B 1 80 ? 7.754 -4.52 -9.203 1 97.69 80 VAL B C 1
ATOM 1643 O O . VAL B 1 80 ? 8.828 -4.773 -9.758 1 97.69 80 VAL B O 1
ATOM 1646 N N . GLY B 1 81 ? 6.93 -3.592 -9.633 1 97.25 81 GLY B N 1
ATOM 1647 C CA . GLY B 1 81 ? 7.133 -2.918 -10.906 1 97.25 81 GLY B CA 1
ATOM 1648 C C . GLY B 1 81 ? 6.27 -3.482 -12.023 1 97.25 81 GLY B C 1
ATOM 1649 O O . GLY B 1 81 ? 6.09 -4.695 -12.117 1 97.25 81 GLY B O 1
ATOM 1650 N N . GLU B 1 82 ? 5.75 -2.605 -12.906 1 97.88 82 GLU B N 1
ATOM 1651 C CA . GLU B 1 82 ? 4.832 -2.986 -13.977 1 97.88 82 GLU B CA 1
ATOM 1652 C C . GLU B 1 82 ? 5.508 -3.924 -14.977 1 97.88 82 GLU B C 1
ATOM 1654 O O . GLU B 1 82 ? 4.895 -4.883 -15.445 1 97.88 82 GLU B O 1
ATOM 1659 N N . THR B 1 83 ? 6.73 -3.705 -15.195 1 98.19 83 THR B N 1
ATOM 1660 C CA . THR B 1 83 ? 7.449 -4.512 -16.172 1 98.19 83 THR B CA 1
ATOM 1661 C C . THR B 1 83 ? 7.633 -5.941 -15.672 1 98.19 83 THR B C 1
ATOM 1663 O O . THR B 1 83 ? 7.312 -6.898 -16.375 1 98.19 83 THR B O 1
ATOM 1666 N N . GLU B 1 84 ? 8.125 -6.035 -14.477 1 97.88 84 GLU B N 1
ATOM 1667 C CA . GLU B 1 84 ? 8.32 -7.352 -13.875 1 97.88 84 GLU B CA 1
ATOM 1668 C C . GLU B 1 84 ? 7.004 -8.117 -13.781 1 97.88 84 GLU B C 1
ATOM 1670 O O . GLU B 1 84 ? 6.938 -9.297 -14.148 1 97.88 84 GLU B O 1
ATOM 1675 N N . ALA B 1 85 ? 5.953 -7.461 -13.359 1 98.56 85 ALA B N 1
ATOM 1676 C CA . ALA B 1 85 ? 4.645 -8.094 -13.227 1 98.56 85 ALA B CA 1
ATOM 1677 C C . ALA B 1 85 ? 4.113 -8.547 -14.586 1 98.56 85 ALA B C 1
ATOM 1679 O O . ALA B 1 85 ? 3.529 -9.625 -14.703 1 98.56 85 ALA B O 1
ATOM 1680 N N . THR B 1 86 ? 4.352 -7.73 -15.562 1 98.69 86 THR B N 1
ATOM 1681 C CA . THR B 1 86 ? 3.902 -8.055 -16.906 1 98.69 86 THR B CA 1
ATOM 1682 C C . THR B 1 86 ? 4.641 -9.281 -17.438 1 98.69 86 THR B C 1
ATOM 1684 O O . THR B 1 86 ? 4.035 -10.148 -18.078 1 98.69 86 THR B O 1
ATOM 1687 N N . ASP B 1 87 ? 5.895 -9.344 -17.188 1 98.5 87 ASP B N 1
ATOM 1688 C CA . ASP B 1 87 ? 6.68 -10.5 -17.609 1 98.5 87 ASP B CA 1
ATOM 1689 C C . ASP B 1 87 ? 6.18 -11.781 -16.953 1 98.5 87 ASP B C 1
ATOM 1691 O O . ASP B 1 87 ? 5.973 -12.789 -17.625 1 98.5 87 ASP B O 1
ATOM 1695 N N . LEU B 1 88 ? 5.941 -11.711 -15.688 1 98.44 88 LEU B N 1
ATOM 1696 C CA . LEU B 1 88 ? 5.438 -12.867 -14.961 1 98.44 88 LEU B CA 1
ATOM 1697 C C . LEU B 1 88 ? 4.051 -13.258 -15.461 1 98.44 88 LEU B C 1
ATOM 1699 O O . LEU B 1 88 ? 3.76 -14.445 -15.625 1 98.44 88 LEU B O 1
ATOM 1703 N N . ALA B 1 89 ? 3.215 -12.258 -15.703 1 98.62 89 ALA B N 1
ATOM 1704 C CA . ALA B 1 89 ? 1.884 -12.5 -16.25 1 98.62 89 ALA B CA 1
ATOM 1705 C C . ALA B 1 89 ? 1.966 -13.211 -17.594 1 98.62 89 ALA B C 1
ATOM 1707 O O . ALA B 1 89 ? 1.229 -14.172 -17.844 1 98.62 89 ALA B O 1
ATOM 1708 N N . SER B 1 90 ? 2.873 -12.766 -18.391 1 98.56 90 SER B N 1
ATOM 1709 C CA . SER B 1 90 ? 3.051 -13.352 -19.719 1 98.56 90 SER B CA 1
ATOM 1710 C C . SER B 1 90 ? 3.508 -14.797 -19.625 1 98.56 90 SER B C 1
ATOM 1712 O O . SER B 1 90 ? 3.035 -15.656 -20.375 1 98.56 90 SER B O 1
ATOM 1714 N N . GLN B 1 91 ? 4.383 -15.031 -18.75 1 98 91 GLN B N 1
ATOM 1715 C CA . GLN B 1 91 ? 4.859 -16.406 -18.547 1 98 91 GLN B CA 1
ATOM 1716 C C . GLN B 1 91 ? 3.721 -17.312 -18.109 1 98 91 GLN B C 1
ATOM 1718 O O . GLN B 1 91 ? 3.605 -18.453 -18.594 1 98 91 GLN B O 1
ATOM 1723 N N . LEU B 1 92 ? 2.904 -16.844 -17.25 1 97.88 92 LEU B N 1
ATOM 1724 C 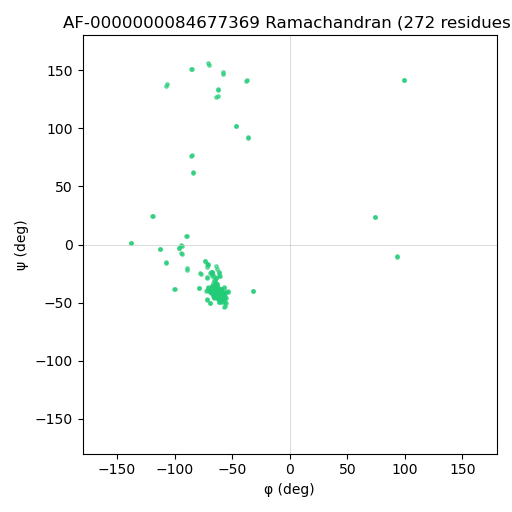CA . LEU B 1 92 ? 1.754 -17.625 -16.812 1 97.88 92 LEU B CA 1
ATOM 1725 C C . LEU B 1 92 ? 0.768 -17.828 -17.953 1 97.88 92 LEU B C 1
ATOM 1727 O O . LEU B 1 92 ? 0.213 -18.906 -18.125 1 97.88 92 LEU B O 1
ATOM 1731 N N . LYS B 1 93 ? 0.573 -16.812 -18.734 1 97.69 93 LYS B N 1
ATOM 1732 C CA . LYS B 1 93 ? -0.355 -16.875 -19.859 1 97.69 93 LYS B CA 1
ATOM 1733 C C . LYS B 1 93 ? 0.102 -17.891 -20.906 1 97.69 93 LYS B C 1
ATOM 1735 O O . LYS B 1 93 ? -0.724 -18.531 -21.562 1 97.69 93 LYS B O 1
ATOM 1740 N N . GLU B 1 94 ? 1.35 -18.078 -20.984 1 96.38 94 GLU B N 1
ATOM 1741 C CA . GLU B 1 94 ? 1.901 -19.031 -21.938 1 96.38 94 GLU B CA 1
ATOM 1742 C C . GLU B 1 94 ? 1.515 -20.469 -21.578 1 96.38 94 GLU B C 1
ATOM 1744 O O . GLU B 1 94 ? 1.474 -21.344 -22.453 1 96.38 94 GLU B O 1
ATOM 1749 N N . VAL B 1 95 ? 1.244 -20.609 -20.359 1 96.12 95 VAL B N 1
ATOM 1750 C CA . VAL B 1 95 ? 0.983 -21.984 -19.922 1 96.12 95 VAL B CA 1
ATOM 1751 C C . VAL B 1 95 ? -0.431 -22.094 -19.359 1 96.12 95 VAL B C 1
ATOM 1753 O O . VAL B 1 95 ? -0.708 -22.953 -18.516 1 96.12 95 VAL B O 1
ATOM 1756 N N . TRP B 1 96 ? -1.313 -21.203 -19.781 1 96.19 96 TRP B N 1
ATOM 1757 C CA . TRP B 1 96 ? -2.668 -21.141 -19.234 1 96.19 96 TRP B CA 1
ATOM 1758 C C . TRP B 1 96 ? -3.42 -22.438 -19.5 1 96.19 96 TRP B C 1
ATOM 1760 O O . TRP B 1 96 ? -4.344 -22.797 -18.766 1 96.19 96 TRP B O 1
ATOM 1770 N N . GLN B 1 97 ? -2.992 -23.172 -20.531 1 97.31 97 GLN B N 1
ATOM 1771 C CA . GLN B 1 97 ? -3.654 -24.438 -20.875 1 97.31 97 GLN B CA 1
ATOM 1772 C C . GLN B 1 97 ? -3.113 -25.578 -20.031 1 97.31 97 GLN B C 1
ATOM 1774 O O . GLN B 1 97 ? -2.658 -26.594 -20.562 1 97.31 97 GLN B O 1
ATOM 1779 N N . ILE B 1 98 ? -3.314 -25.438 -18.75 1 98.12 98 ILE B N 1
ATOM 1780 C CA . ILE B 1 98 ? -2.74 -26.359 -17.781 1 98.12 98 ILE B CA 1
ATOM 1781 C C . ILE B 1 98 ? -3.469 -27.703 -17.859 1 98.12 98 ILE B C 1
ATOM 1783 O O . ILE B 1 98 ? -2.902 -28.75 -17.531 1 98.12 98 ILE B O 1
ATOM 1787 N N . GLU B 1 99 ? -4.625 -27.766 -18.406 1 98 99 GLU B N 1
ATOM 1788 C CA . GLU B 1 99 ? -5.41 -28.984 -18.516 1 98 99 GLU B CA 1
ATOM 1789 C C . GLU B 1 99 ? -4.805 -29.953 -19.531 1 98 99 GLU B C 1
ATOM 1791 O O . GLU B 1 99 ? -5.094 -31.141 -19.516 1 98 99 GLU B O 1
ATOM 1796 N N . GLN B 1 100 ? -3.945 -29.469 -20.359 1 96.75 100 GLN B N 1
ATOM 1797 C CA . GLN B 1 100 ? -3.266 -30.312 -21.344 1 96.75 100 GLN B CA 1
ATOM 1798 C C . GLN B 1 100 ? -2.377 -31.344 -20.672 1 96.75 100 GLN B C 1
ATOM 1800 O O . GLN B 1 100 ? -2.004 -32.344 -21.281 1 96.75 100 GLN B O 1
ATOM 1805 N N . LEU B 1 101 ? -2.084 -31.078 -19.484 1 97 101 LEU B N 1
ATOM 1806 C CA . LEU B 1 101 ? -1.253 -32.031 -18.734 1 97 101 LEU B CA 1
ATOM 1807 C C . LEU B 1 101 ? -1.94 -33.375 -18.625 1 97 101 LEU B C 1
ATOM 1809 O O . LEU B 1 101 ? -1.274 -34.406 -18.516 1 97 101 LEU B O 1
ATOM 1813 N N . TYR B 1 102 ? -3.225 -33.344 -18.672 1 96.88 102 TYR B N 1
ATOM 1814 C CA . TYR B 1 102 ? -3.953 -34.594 -18.594 1 96.88 102 TYR B CA 1
ATOM 1815 C C . TYR B 1 102 ? -3.514 -35.562 -19.688 1 96.88 102 TYR B C 1
ATOM 1817 O O . TYR B 1 102 ? -3.141 -36.688 -19.422 1 96.88 102 TYR B O 1
ATOM 1825 N N . GLY B 1 103 ? -3.547 -35.094 -20.953 1 94.94 103 GLY B N 1
ATOM 1826 C CA . GLY B 1 103 ? -3.121 -35.938 -22.062 1 94.94 103 GLY B CA 1
ATOM 1827 C C . GLY B 1 103 ? -1.638 -36.25 -22.047 1 94.94 103 GLY B C 1
ATOM 1828 O O . GLY B 1 103 ? -1.236 -37.375 -22.328 1 94.94 103 GLY B O 1
ATOM 1829 N N . GLN B 1 104 ? -0.885 -35.281 -21.625 1 93.44 104 GLN B N 1
ATOM 1830 C CA . GLN B 1 104 ? 0.567 -35.438 -21.625 1 93.44 104 GLN B CA 1
ATOM 1831 C C . GLN B 1 104 ? 1.007 -36.5 -20.609 1 93.44 104 GLN B C 1
ATOM 1833 O O . GLN B 1 104 ? 1.929 -37.281 -20.875 1 93.44 104 GLN B O 1
ATOM 1838 N N . LEU B 1 105 ? 0.33 -36.562 -19.516 1 93.88 105 LEU B N 1
ATOM 1839 C CA . LEU B 1 105 ? 0.775 -37.438 -18.438 1 93.88 105 LEU B CA 1
ATOM 1840 C C . LEU B 1 105 ? 0.18 -38.844 -18.578 1 93.88 105 LEU B C 1
ATOM 1842 O O . LEU B 1 105 ? 0.697 -39.781 -18.016 1 93.88 105 LEU B O 1
ATOM 1846 N N . GLN B 1 106 ? -0.852 -38.969 -19.297 1 89.88 106 GLN B N 1
ATOM 1847 C CA . GLN B 1 106 ? -1.437 -40.281 -19.531 1 89.88 106 GLN B CA 1
ATOM 1848 C C . GLN B 1 106 ? -0.492 -41.188 -20.359 1 89.88 106 GLN B C 1
ATOM 1850 O O . GLN B 1 106 ? -0.449 -42.406 -20.156 1 89.88 106 GLN B O 1
ATOM 1855 N N . SER B 1 107 ? 0.264 -40.5 -21.188 1 87.44 107 SER B N 1
ATOM 1856 C CA . SER B 1 107 ? 1.147 -41.25 -22.078 1 87.44 107 SER B CA 1
ATOM 1857 C C . SER B 1 107 ? 2.555 -41.344 -21.5 1 87.44 107 SER B C 1
ATOM 1859 O O . SER B 1 107 ? 3.43 -41.969 -22.094 1 87.44 107 SER B O 1
ATOM 1861 N N . ALA B 1 108 ? 2.768 -40.75 -20.422 1 90.31 108 ALA B N 1
ATOM 1862 C CA . ALA B 1 108 ? 4.102 -40.688 -19.828 1 90.31 108 ALA B CA 1
ATOM 1863 C C . ALA B 1 108 ? 4.391 -41.906 -18.984 1 90.31 108 ALA B C 1
ATOM 1865 O O . ALA B 1 108 ? 3.469 -42.562 -18.516 1 90.31 108 ALA B O 1
ATOM 1866 N N . ALA B 1 109 ? 5.742 -42.219 -18.938 1 94.19 109 ALA B N 1
ATOM 1867 C CA . ALA B 1 109 ? 6.156 -43.25 -18 1 94.19 109 ALA B CA 1
ATOM 1868 C C . ALA B 1 109 ? 5.773 -42.906 -16.578 1 94.19 109 ALA B C 1
ATOM 1870 O O . ALA B 1 109 ? 5.781 -41.719 -16.203 1 94.19 109 ALA B O 1
ATOM 1871 N N . PRO B 1 110 ? 5.457 -43.906 -15.766 1 92.38 110 PRO B N 1
ATOM 1872 C CA . PRO B 1 110 ? 5.023 -43.625 -14.391 1 92.38 110 PRO B CA 1
ATOM 1873 C C . PRO B 1 110 ? 6.008 -42.75 -13.625 1 92.38 110 PRO B C 1
ATOM 1875 O O . PRO B 1 110 ? 5.59 -41.844 -12.883 1 92.38 110 PRO B O 1
ATOM 1878 N N . GLU B 1 111 ? 7.23 -42.938 -13.758 1 93.19 111 GLU B N 1
ATOM 1879 C CA . GLU B 1 111 ? 8.234 -42.156 -13.039 1 93.19 111 GLU B CA 1
ATOM 1880 C C . GLU B 1 111 ? 8.203 -40.688 -13.469 1 93.19 111 GLU B C 1
ATOM 1882 O O . GLU B 1 111 ? 8.344 -39.781 -12.641 1 93.19 111 GLU B O 1
ATOM 1887 N N . ASP B 1 112 ? 8.031 -40.5 -14.734 1 93.06 112 ASP B N 1
ATOM 1888 C CA . ASP B 1 112 ? 7.965 -39.125 -15.266 1 93.06 112 ASP B CA 1
ATOM 1889 C C . ASP B 1 112 ? 6.684 -38.438 -14.828 1 93.06 112 ASP B C 1
ATOM 1891 O O . ASP B 1 112 ? 6.695 -37.219 -14.539 1 93.06 112 ASP B O 1
ATOM 1895 N N . LYS B 1 113 ? 5.605 -39.188 -14.844 1 94.25 113 LYS B N 1
ATOM 1896 C CA . LYS B 1 113 ? 4.34 -38.656 -14.352 1 94.25 113 LYS B CA 1
ATOM 1897 C C . LYS B 1 113 ? 4.461 -38.188 -12.906 1 94.25 113 LYS B C 1
ATOM 1899 O O . LYS B 1 113 ? 4.062 -37.062 -12.57 1 94.25 113 LYS B O 1
ATOM 1904 N N . HIS B 1 114 ? 5.059 -39 -12.086 1 94.69 114 HIS B N 1
ATOM 1905 C CA . HIS B 1 114 ? 5.215 -38.688 -10.672 1 94.69 114 HIS B CA 1
ATOM 1906 C C . HIS B 1 114 ? 6.105 -37.438 -10.492 1 94.69 114 HIS B C 1
ATOM 1908 O O . HIS B 1 114 ? 5.797 -36.562 -9.688 1 94.69 114 HIS B O 1
ATOM 1914 N N . ARG B 1 115 ? 7.102 -37.406 -11.203 1 95.81 115 ARG B N 1
ATOM 1915 C CA . ARG B 1 115 ? 8.023 -36.281 -11.109 1 95.81 115 ARG B CA 1
ATOM 1916 C C . ARG B 1 115 ? 7.344 -35 -11.516 1 95.81 115 ARG B C 1
ATOM 1918 O O . ARG B 1 115 ? 7.52 -33.969 -10.859 1 95.81 115 ARG B O 1
ATOM 1925 N N . SER B 1 116 ? 6.652 -35.062 -12.562 1 96.25 116 SER B N 1
ATOM 1926 C CA . SER B 1 116 ? 5.941 -33.906 -13.047 1 96.25 116 SER B CA 1
ATOM 1927 C C . SER B 1 116 ? 4.93 -33.406 -12.016 1 96.25 116 SER B C 1
ATOM 1929 O O . SER B 1 116 ? 4.855 -32.188 -11.734 1 96.25 116 SER B O 1
ATOM 1931 N N . LEU B 1 117 ? 4.246 -34.25 -11.453 1 97.62 117 LEU B N 1
ATOM 1932 C CA . LEU B 1 117 ? 3.229 -33.875 -10.477 1 97.62 117 LEU B CA 1
ATOM 1933 C C . LEU B 1 117 ? 3.871 -33.375 -9.195 1 97.62 117 LEU B C 1
ATOM 1935 O O . LEU B 1 117 ? 3.355 -32.438 -8.57 1 97.62 117 LEU B O 1
ATOM 1939 N N . ASP B 1 118 ? 4.941 -33.969 -8.828 1 97.75 118 ASP B N 1
ATOM 1940 C CA . ASP B 1 118 ? 5.676 -33.438 -7.672 1 97.75 118 ASP B CA 1
ATOM 1941 C C . ASP B 1 118 ? 6.145 -32.031 -7.906 1 97.75 118 ASP B C 1
ATOM 1943 O O . ASP B 1 118 ? 6.039 -31.172 -7.016 1 97.75 118 ASP B O 1
ATOM 1947 N N . THR B 1 119 ? 6.695 -31.812 -9.086 1 97.94 119 THR B N 1
ATOM 1948 C CA . THR B 1 119 ? 7.16 -30.469 -9.422 1 97.94 119 THR B CA 1
ATOM 1949 C C . THR B 1 119 ? 5.996 -29.484 -9.461 1 97.94 119 THR B C 1
ATOM 1951 O O . THR B 1 119 ? 6.141 -28.328 -9.062 1 97.94 119 THR B O 1
ATOM 1954 N N . LEU B 1 120 ? 4.918 -29.938 -9.953 1 98.12 120 LEU B N 1
ATOM 1955 C CA . LEU B 1 120 ? 3.717 -29.109 -9.961 1 98.12 120 LEU B CA 1
ATOM 1956 C C . LEU B 1 120 ? 3.311 -28.719 -8.539 1 98.12 120 LEU B C 1
ATOM 1958 O O . LEU B 1 120 ? 3.008 -27.562 -8.266 1 98.12 120 LEU B O 1
ATOM 1962 N N . ASP B 1 121 ? 3.324 -29.625 -7.684 1 98.38 121 ASP B N 1
ATOM 1963 C CA . ASP B 1 121 ? 3.01 -29.359 -6.281 1 98.38 121 ASP B CA 1
ATOM 1964 C C . ASP B 1 121 ? 4.023 -28.391 -5.664 1 98.38 121 ASP B C 1
ATOM 1966 O O . ASP B 1 121 ? 3.66 -27.547 -4.852 1 98.38 121 ASP B O 1
ATOM 1970 N N . GLN B 1 122 ? 5.238 -28.578 -6.004 1 98.44 122 GLN B N 1
ATOM 1971 C CA . GLN B 1 122 ? 6.266 -27.656 -5.523 1 98.44 122 GLN B CA 1
ATOM 1972 C C . GLN B 1 122 ? 6 -26.234 -6.016 1 98.44 122 GLN B C 1
ATOM 1974 O O . GLN B 1 122 ? 6.188 -25.266 -5.27 1 98.44 122 GLN B O 1
ATOM 1979 N N . ALA B 1 123 ? 5.629 -26.109 -7.234 1 98.44 123 ALA B N 1
ATOM 1980 C CA . ALA B 1 123 ? 5.27 -24.797 -7.754 1 98.44 123 ALA B CA 1
ATOM 1981 C C . ALA B 1 123 ? 4.164 -24.156 -6.918 1 98.44 123 ALA B C 1
ATOM 1983 O O . ALA B 1 123 ? 4.285 -23 -6.5 1 98.44 123 ALA B O 1
ATOM 1984 N N . ALA B 1 124 ? 3.094 -24.906 -6.668 1 98.81 124 ALA B N 1
ATOM 1985 C CA . ALA B 1 124 ? 2.014 -24.406 -5.824 1 98.81 124 ALA B CA 1
ATOM 1986 C C . ALA B 1 124 ? 2.539 -23.984 -4.457 1 98.81 124 ALA B C 1
ATOM 1988 O O . ALA B 1 124 ? 2.137 -22.938 -3.928 1 98.81 124 ALA B O 1
ATOM 1989 N N . GLY B 1 125 ? 3.416 -24.766 -3.967 1 98.81 125 GLY B N 1
ATOM 1990 C CA . GLY B 1 125 ? 4.012 -24.469 -2.674 1 98.81 125 GLY B CA 1
ATOM 1991 C C . GLY B 1 125 ? 4.746 -23.141 -2.648 1 98.81 125 GLY B C 1
ATOM 1992 O O . GLY B 1 125 ? 4.703 -22.422 -1.65 1 98.81 125 GLY B O 1
ATOM 1993 N N . LEU B 1 126 ? 5.438 -22.828 -3.711 1 98.75 126 LEU B N 1
ATOM 1994 C CA . LEU B 1 126 ? 6.156 -21.562 -3.791 1 98.75 126 LEU B CA 1
ATOM 1995 C C . LEU B 1 126 ? 5.191 -20.391 -3.756 1 98.75 126 LEU B C 1
ATOM 1997 O O . LEU B 1 126 ? 5.445 -19.391 -3.08 1 98.75 126 LEU B O 1
ATOM 2001 N N . PHE B 1 127 ? 4.062 -20.5 -4.473 1 98.81 127 PHE B N 1
ATOM 2002 C CA . PHE B 1 127 ? 3.049 -19.453 -4.426 1 98.81 127 PHE B CA 1
ATOM 2003 C C . PHE B 1 127 ? 2.488 -19.297 -3.018 1 98.81 127 PHE B C 1
ATOM 2005 O O . PHE B 1 127 ? 2.332 -18.188 -2.521 1 98.81 127 PHE B O 1
ATOM 2012 N N . ARG B 1 128 ? 2.242 -20.453 -2.324 1 98.75 128 ARG B N 1
ATOM 2013 C CA . ARG B 1 128 ? 1.717 -20.422 -0.964 1 98.75 128 ARG B CA 1
ATOM 2014 C C . ARG B 1 128 ? 2.723 -19.797 -0.006 1 98.75 128 ARG B C 1
ATOM 2016 O O . ARG B 1 128 ? 2.346 -19.016 0.873 1 98.75 128 ARG B O 1
ATOM 2023 N N . ALA B 1 129 ? 3.93 -20.203 -0.179 1 98.69 129 ALA B N 1
ATOM 2024 C CA . ALA B 1 129 ? 4.973 -19.656 0.693 1 98.69 129 ALA B CA 1
ATOM 2025 C C . ALA B 1 129 ? 5.09 -18.141 0.534 1 98.69 129 ALA B C 1
ATOM 2027 O O . ALA B 1 129 ? 5.242 -17.422 1.521 1 98.69 129 ALA B O 1
ATOM 2028 N N . THR B 1 130 ? 5.051 -17.688 -0.66 1 98.62 130 THR B N 1
ATOM 2029 C CA . THR B 1 130 ? 5.121 -16.25 -0.901 1 98.62 130 THR B CA 1
ATOM 2030 C C . THR B 1 130 ? 3.92 -15.547 -0.29 1 98.62 130 THR B C 1
ATOM 2032 O O . THR B 1 130 ? 4.066 -14.492 0.337 1 98.62 130 THR B O 1
ATOM 2035 N N . ALA B 1 131 ? 2.707 -16.109 -0.467 1 98.56 131 ALA B N 1
ATOM 2036 C CA . ALA B 1 131 ? 1.501 -15.539 0.127 1 98.56 131 ALA B CA 1
ATOM 2037 C C . ALA B 1 131 ? 1.644 -15.414 1.641 1 98.56 131 ALA B C 1
ATOM 2039 O O . ALA B 1 131 ? 1.334 -14.367 2.211 1 98.56 131 ALA B O 1
ATOM 2040 N N . ALA B 1 132 ? 2.137 -16.484 2.229 1 98.31 132 ALA B N 1
ATOM 2041 C CA . ALA B 1 132 ? 2.328 -16.484 3.676 1 98.31 132 ALA B CA 1
ATOM 2042 C C . ALA B 1 132 ? 3.328 -15.398 4.094 1 98.31 132 ALA B C 1
ATOM 2044 O O . ALA B 1 132 ? 3.119 -14.703 5.09 1 98.31 132 ALA B O 1
ATOM 2045 N N . PHE B 1 133 ? 4.379 -15.344 3.348 1 97.88 133 PHE B N 1
ATOM 2046 C CA . PHE B 1 133 ? 5.398 -14.336 3.625 1 97.88 133 PHE B CA 1
ATOM 2047 C C . PHE B 1 133 ? 4.801 -12.938 3.58 1 97.88 133 PHE B C 1
ATOM 2049 O O . PHE B 1 133 ? 5.066 -12.109 4.461 1 97.88 133 PHE B O 1
ATOM 2056 N N . VAL B 1 134 ? 3.955 -12.641 2.59 1 96.94 134 VAL B N 1
ATOM 2057 C CA . VAL B 1 134 ? 3.342 -11.328 2.404 1 96.94 134 VAL B CA 1
ATOM 2058 C C . VAL B 1 134 ? 2.49 -10.977 3.623 1 96.94 134 VAL B C 1
ATOM 2060 O O . VAL B 1 134 ? 2.531 -9.844 4.109 1 96.94 134 VAL B O 1
ATOM 2063 N N . LEU B 1 135 ? 1.83 -11.961 4.176 1 95.69 135 LEU B N 1
ATOM 2064 C CA . LEU B 1 135 ? 0.9 -11.727 5.273 1 95.69 135 LEU B CA 1
ATOM 2065 C C . LEU B 1 135 ? 1.649 -11.383 6.555 1 95.69 135 LEU B C 1
ATOM 2067 O O . LEU B 1 135 ? 1.168 -10.586 7.367 1 95.69 135 LEU B O 1
ATOM 2071 N N . VAL B 1 136 ? 2.871 -11.891 6.676 1 93.38 136 VAL B N 1
ATOM 2072 C CA . VAL B 1 136 ? 3.51 -11.758 7.984 1 93.38 136 VAL B CA 1
ATOM 2073 C C . VAL B 1 136 ? 4.621 -10.719 7.914 1 93.38 136 VAL B C 1
ATOM 2075 O O . VAL B 1 136 ? 5.129 -10.273 8.945 1 93.38 136 VAL B O 1
ATOM 2078 N N . SER B 1 137 ? 5.004 -10.383 6.773 1 89.5 137 SER B N 1
ATOM 2079 C CA . SER B 1 137 ? 6.078 -9.398 6.641 1 89.5 137 SER B CA 1
ATOM 2080 C C . SER B 1 137 ? 5.609 -8.016 7.062 1 89.5 137 SER B C 1
ATOM 2082 O O . SER B 1 137 ? 4.414 -7.715 7.023 1 89.5 137 SER B O 1
ATOM 2084 N N . PRO B 1 138 ? 6.531 -7.125 7.496 1 82.44 138 PRO B N 1
ATOM 2085 C CA . PRO B 1 138 ? 6.152 -5.773 7.926 1 82.44 138 PRO B CA 1
ATOM 2086 C C . PRO B 1 138 ? 5.707 -4.887 6.766 1 82.44 138 PRO B C 1
ATOM 2088 O O . PRO B 1 138 ? 6.121 -5.105 5.621 1 82.44 138 PRO B O 1
#

Secondary structure (DSSP, 8-state):
----HHHHHHHHHHHHHHTHHHHHHHHHHHHHHHHHHHHHHHHHHHHHHHHHHTT---TTHHHHHHHHHHHHHHHHHHHH-HHHHHHHHHHHHHT--GGGHHHHHHSS-HHHHHHHHHHHHHHHHHHHHHHHHHHH--/----HHHHHHHHHHHHHHTHHHHHHHHHHHHHHHHHHHHHHHHHHHHHHHHHHTT---TTHHHHHHHHHHHHHHHHHHHH-HHHHHHHHHHHHHT--GGGHHHHHHSS-HHHHHHHHHHHHHHHHHHHHHHHHHHH--

Organism: Aquipseudomonas alcaligenes (strain ATCC 14909 / DSM 50342 / CCUG 1425 / JCM 20561 / NBRC 14159 / NCIMB 9945 / NCTC 10367 / 1577) (NCBI:txid1215092)

Sequence (276 aa):
MPTGIVDALFKVGSALFDLRNALSEARQARKKTVADFLSGIAQTIETTSASLRQGIYPHGTCQELLAHADHMVKAIGDLVGETEATDLASQLKEVWQIEQLYGQLQSAAPEDKHRSLDTLDQAAGLFRATAAFVLVSPMPTGIVDALFKVGSALFDLRNALSEARQARKKTVADFLSGIAQTIETTSASLRQGIYPHGTCQELLAHADHMVKAIGDLVGETEATDLASQLKEVWQIEQLYGQLQSAAPEDKHRSLDTLDQAAGLFRATAAFVLVSP

Foldseek 3Di:
DPQPPVRVVVVVVVVVVVCVVVVVVVVLVLLLQLLVLLLQLLVLLVLCLVCLVVLHQSPPSLVSLLVSLVCQCVSPCVPPNNVVSPVVSVVSNVCSVVSVVSVVLVPDDPVVNVVVSVVSNVVSVVSNVVSVCSNPPD/DPQPPVRVVVVVVVVVVVCVVVVVVVVLVLLLQLLVLLLQLLVLLVLCLVCLVVLHQSPPSLVSLLVSLVCQCVSPCVPPNNVVSPVVSVVSNVCSVVSVVSVVLVPDDPVVNVVVSVVSNVVSVVSNVVSVCSNPPD